Protein AF-A0A942V0J4-F1 (afdb_monomer_lite)

Foldseek 3Di:
DDDPDPPDDDLPDAQDPAAEEEEEEDDLWLQVDDLQCLLVVPDVPSLVLNLVSQVLLQVCCVVDVRYAYEYEYLADPVSVQSVCVSNVVVVRHGHPHQWYQYNFNQWIFGADPVDDPHDRRDHTPVVVLVVLCVQFVDFQVVLVVQLCVQLVVLVAAEDEDELNCQPVPPPVCSVPDDDPDDDQRYWYWYCSHGFKTKIKHFPSDDPVSVVSSVVSSVVVCVVSRGAWDWDWDFDDDPPGTIIMIMIGGQGLNHGDGSCPVVLVVVVVDDLSYEYEYIYAQQVCLLRQQLCVSDRPDDDPRSLSHNYEGEHAYEPDDDCVSCVVSCVSVDDDGSHDYYHYDYRSCNSVVVVVVSCSNVPD

Sequence (360 aa):
MKVGSIFSYHINQNFGKNKIYVYSDFDRTISPNTTGDVFYAQDRQKLEKAKYNFELINELLKKYKDMTLFITTGRTNDELRLMYDLYKKQGIVFPEAESVFTKEGSDEILKDKSIKDDYPFIKSNEIRNHKISAKTGWNKYDINKKALDIIKGNGLEPLECGSTLSAEKYGKYSVFSSPEKISENTVLVRDVGKMKLFLGFVDEIPQEKYDSVKNSLQSYLKENNINYVLKEKSIDHECHKYRSMMFMPVIDEQPLSKNYDIKERIKTIDDTDIVIVAGDGKNDVDMLNPLSYIDSFEKDNIEDLNFLGIIVEKENEKEPELEELNETFGQNTTLKKTVKIKEGDLADELKKIAESKYGF

pLDDT: mean 76.55, std 18.75, range [23.2, 98.0]

Structure (mmCIF, N/CA/C/O backbone):
data_AF-A0A942V0J4-F1
#
_entry.id   AF-A0A942V0J4-F1
#
loop_
_atom_site.group_PDB
_atom_site.id
_atom_site.type_symbol
_atom_site.label_atom_id
_atom_site.label_alt_id
_atom_site.label_comp_id
_atom_site.label_asym_id
_atom_site.label_entity_id
_atom_site.label_seq_id
_atom_site.pdbx_PDB_ins_code
_atom_site.Cartn_x
_atom_site.Cartn_y
_atom_site.Cartn_z
_atom_site.occupancy
_atom_site.B_iso_or_equiv
_atom_site.auth_seq_id
_atom_site.auth_comp_id
_atom_site.auth_asym_id
_atom_site.auth_atom_id
_atom_site.pdbx_PDB_model_num
ATOM 1 N N . MET A 1 1 ? 21.150 13.616 35.637 1.00 27.23 1 MET A N 1
ATOM 2 C CA . MET A 1 1 ? 20.540 12.816 34.556 1.00 27.23 1 MET A CA 1
ATOM 3 C C . MET A 1 1 ? 19.049 13.090 34.567 1.00 27.23 1 MET A C 1
ATOM 5 O O . MET A 1 1 ? 18.381 12.686 35.508 1.00 27.23 1 MET A O 1
ATOM 9 N N . LYS A 1 2 ? 18.559 13.893 33.617 1.00 23.20 2 LYS A N 1
ATOM 10 C CA . LYS A 1 2 ? 17.130 14.180 33.469 1.00 23.20 2 LYS A CA 1
ATOM 11 C C . LYS A 1 2 ? 16.521 13.059 32.634 1.00 23.20 2 LYS A C 1
ATOM 13 O O . LYS A 1 2 ? 16.964 12.833 31.515 1.00 23.20 2 LYS A O 1
ATOM 18 N N . VAL A 1 3 ? 15.551 12.367 33.219 1.00 24.52 3 VAL A N 1
ATOM 19 C CA . VAL A 1 3 ? 14.595 11.515 32.514 1.00 24.52 3 VAL A CA 1
ATOM 20 C C . VAL A 1 3 ? 13.958 12.387 31.431 1.00 24.52 3 VAL A C 1
ATOM 22 O O . VAL A 1 3 ? 13.390 13.432 31.757 1.00 24.52 3 VAL A O 1
ATOM 25 N N . GLY A 1 4 ? 14.151 12.018 30.163 1.00 25.89 4 GLY A N 1
ATOM 26 C CA . GLY A 1 4 ? 13.509 12.676 29.029 1.00 25.89 4 GLY A CA 1
ATOM 27 C C . GLY A 1 4 ? 12.007 12.709 29.272 1.00 25.89 4 GLY A C 1
ATOM 28 O O . GLY A 1 4 ? 11.406 11.706 29.652 1.00 25.89 4 GLY A O 1
ATOM 29 N N . SER A 1 5 ? 11.433 13.899 29.166 1.00 26.62 5 SER A N 1
ATOM 30 C CA . SER A 1 5 ? 10.026 14.178 29.407 1.00 26.62 5 SER A CA 1
ATOM 31 C C . SER A 1 5 ? 9.140 13.263 28.563 1.00 26.62 5 SER A C 1
ATOM 33 O O . SER A 1 5 ? 8.976 13.476 27.366 1.00 26.62 5 SER A O 1
ATOM 35 N N . ILE A 1 6 ? 8.538 12.268 29.214 1.00 31.53 6 ILE A N 1
ATOM 36 C CA . ILE A 1 6 ? 7.295 11.648 28.764 1.00 31.53 6 ILE A CA 1
ATOM 37 C C . ILE A 1 6 ? 6.297 12.801 28.657 1.00 31.53 6 ILE A C 1
ATOM 39 O O . ILE A 1 6 ? 6.000 13.441 29.668 1.00 31.53 6 ILE A O 1
ATOM 43 N N . PHE A 1 7 ? 5.821 13.113 27.452 1.00 31.17 7 PHE A N 1
ATOM 44 C CA . PHE A 1 7 ? 4.709 14.042 27.287 1.00 31.17 7 PHE A CA 1
ATOM 45 C C . PHE A 1 7 ? 3.488 13.409 27.952 1.00 31.17 7 PHE A C 1
ATOM 47 O O . PHE A 1 7 ? 2.826 12.527 27.408 1.00 31.17 7 PHE A O 1
ATOM 54 N N . SER A 1 8 ? 3.243 13.816 29.193 1.00 28.78 8 SER A N 1
ATOM 55 C CA . SER A 1 8 ? 2.081 13.420 29.963 1.00 28.78 8 SER A CA 1
ATOM 56 C C . SER A 1 8 ? 0.835 13.942 29.261 1.00 28.78 8 SER A C 1
ATOM 58 O O . SER A 1 8 ? 0.636 15.146 29.109 1.00 28.78 8 SER A O 1
ATOM 60 N N . TYR A 1 9 ? 0.018 12.991 28.826 1.00 34.22 9 TYR A N 1
ATOM 61 C CA . TYR A 1 9 ? -1.340 13.164 28.343 1.00 34.22 9 TYR A CA 1
ATOM 62 C C . TYR A 1 9 ? -2.146 14.127 29.238 1.00 34.22 9 TYR A C 1
ATOM 64 O O . TYR A 1 9 ? -2.349 13.855 30.419 1.00 34.22 9 TYR A O 1
ATOM 72 N N . HIS A 1 10 ? -2.702 15.191 28.657 1.00 29.91 10 HIS A N 1
ATOM 73 C CA . HIS A 1 10 ? -3.898 15.840 29.194 1.00 29.91 10 HIS A CA 1
ATOM 74 C C . HIS A 1 10 ? -5.094 15.368 28.361 1.00 29.91 10 HIS A C 1
ATOM 76 O O . HIS A 1 10 ? -5.352 15.873 27.270 1.00 29.91 10 HIS A O 1
ATOM 82 N N . ILE A 1 11 ? -5.787 14.334 28.846 1.00 37.00 11 ILE A N 1
ATOM 83 C CA . ILE A 1 11 ? -7.058 13.872 28.279 1.00 37.00 11 ILE A CA 1
ATOM 84 C C . ILE A 1 11 ? -8.126 14.868 28.728 1.00 37.00 11 ILE A C 1
ATOM 86 O O . ILE A 1 11 ? -8.634 14.766 29.833 1.00 37.00 11 ILE A O 1
ATOM 90 N N . ASN A 1 12 ? -8.407 15.868 27.899 1.00 33.97 12 ASN A N 1
ATOM 91 C CA . ASN A 1 12 ? -9.612 16.699 27.988 1.00 33.97 12 ASN A CA 1
ATOM 92 C C . ASN A 1 12 ? -10.037 17.122 26.570 1.00 33.97 12 ASN A C 1
ATOM 94 O O . ASN A 1 12 ? -10.384 18.274 26.325 1.00 33.97 12 ASN A O 1
ATOM 98 N N . GLN A 1 13 ? -9.960 16.201 25.604 1.00 40.34 13 GLN A N 1
ATOM 99 C CA . GLN A 1 13 ? -10.565 16.399 24.289 1.00 40.34 13 GLN A CA 1
ATOM 100 C C . GLN A 1 13 ? -11.851 15.587 24.213 1.00 40.34 13 GLN A C 1
ATOM 102 O O . GLN A 1 13 ? -11.848 14.366 24.339 1.00 40.34 13 GLN A O 1
ATOM 107 N N . ASN A 1 14 ? -12.958 16.304 24.052 1.00 38.56 14 ASN A N 1
ATOM 108 C CA . ASN A 1 14 ? -14.285 15.737 23.906 1.00 38.56 14 ASN A CA 1
ATOM 109 C C . ASN A 1 14 ? -14.456 15.372 22.425 1.00 38.56 14 ASN A C 1
ATOM 111 O O . ASN A 1 14 ? -14.827 16.215 21.609 1.00 38.56 14 ASN A O 1
ATOM 115 N N . PHE A 1 15 ? -14.087 14.149 22.050 1.00 47.84 15 PHE A N 1
ATOM 116 C CA . PHE A 1 15 ? -14.316 13.653 20.696 1.00 47.84 15 PHE A CA 1
ATOM 117 C C . PHE A 1 15 ? -15.829 13.464 20.502 1.00 47.84 15 PHE A C 1
ATOM 119 O O . PHE A 1 15 ? -16.477 12.803 21.309 1.00 47.84 15 PHE A O 1
ATOM 126 N N . GLY A 1 16 ? -16.413 14.066 19.462 1.00 49.03 16 GLY A N 1
ATOM 127 C CA . GLY A 1 16 ? -17.848 13.949 19.173 1.00 49.03 16 GLY A CA 1
ATOM 128 C C . GLY A 1 16 ? -18.315 12.501 18.923 1.00 49.03 16 GLY A C 1
ATOM 129 O O . GLY A 1 16 ? -17.519 11.561 18.900 1.00 49.03 16 GLY A O 1
ATOM 130 N N . LYS A 1 17 ? -19.622 12.305 18.687 1.00 53.31 17 LYS A N 1
ATOM 131 C CA . LYS A 1 17 ? -20.301 10.996 18.502 1.00 53.31 17 LYS A CA 1
ATOM 132 C C . LYS A 1 17 ? -19.937 10.227 17.210 1.00 53.31 17 LYS A C 1
ATOM 134 O O . LYS A 1 17 ? -20.739 9.435 16.725 1.00 53.31 17 LYS A O 1
ATOM 139 N N . ASN A 1 18 ? -18.766 10.457 16.631 1.00 72.69 18 ASN A N 1
ATOM 140 C CA . ASN A 1 18 ? -18.506 10.133 15.226 1.00 72.69 18 ASN A CA 1
ATOM 141 C C . ASN A 1 18 ? -17.522 8.971 15.058 1.00 72.69 18 ASN A C 1
ATOM 143 O O . ASN A 1 18 ? -17.112 8.340 16.036 1.00 72.69 18 ASN A O 1
ATOM 147 N N . LYS A 1 19 ? -17.132 8.675 13.823 1.00 86.94 19 LYS A N 1
ATOM 148 C CA . LYS A 1 19 ? -16.365 7.484 13.456 1.00 86.94 19 LYS A CA 1
ATOM 149 C C . LYS A 1 19 ? -14.892 7.588 13.844 1.00 86.94 19 LYS A C 1
ATOM 151 O O . LYS A 1 19 ? -14.374 8.660 14.172 1.00 86.94 19 LYS A O 1
ATOM 156 N N . ILE A 1 20 ? -14.234 6.434 13.893 1.00 88.31 20 ILE A N 1
ATOM 157 C CA . ILE A 1 20 ? -12.781 6.298 14.005 1.00 88.31 20 ILE A CA 1
ATOM 158 C C . ILE A 1 20 ? -12.311 5.533 12.771 1.00 88.31 20 ILE A C 1
ATOM 160 O O . ILE A 1 20 ? -12.690 4.379 12.575 1.00 88.31 20 ILE A O 1
ATOM 164 N N . TYR A 1 21 ? -11.465 6.149 11.957 1.00 90.56 21 TYR A N 1
ATOM 165 C CA . TYR A 1 21 ? -10.815 5.485 10.834 1.00 90.56 21 TYR A CA 1
ATOM 166 C C . TYR A 1 21 ? -9.362 5.211 11.192 1.00 90.56 21 TYR A C 1
ATOM 168 O O . TYR A 1 21 ? -8.610 6.141 11.461 1.00 90.56 21 TYR A O 1
ATOM 176 N N . VAL A 1 22 ? -8.977 3.939 11.202 1.00 92.94 22 VAL A N 1
ATOM 177 C CA . VAL A 1 22 ? -7.608 3.497 11.468 1.00 92.94 22 VAL A CA 1
ATOM 178 C C . VAL A 1 22 ? -6.989 3.047 10.157 1.00 92.94 22 VAL A C 1
ATOM 180 O O . VAL A 1 22 ? -7.450 2.076 9.564 1.00 92.94 22 VAL A O 1
ATOM 183 N N . TYR A 1 23 ? -5.947 3.736 9.714 1.00 92.06 23 TYR A N 1
ATOM 184 C CA . TYR A 1 23 ? -5.087 3.331 8.610 1.00 92.06 23 TYR A CA 1
ATOM 185 C C . TYR A 1 23 ? -3.767 2.880 9.199 1.00 92.06 23 TYR A C 1
ATOM 187 O O . TYR A 1 23 ? -3.109 3.643 9.897 1.00 92.06 23 TYR A O 1
ATOM 195 N N . SER A 1 24 ? -3.380 1.639 8.962 1.00 92.25 24 SER A N 1
ATOM 196 C CA . SER A 1 24 ? -2.186 1.112 9.604 1.00 92.25 24 SER A CA 1
ATOM 197 C C . SER A 1 24 ? -1.364 0.291 8.639 1.00 92.25 24 SER A C 1
ATOM 199 O O . SER A 1 24 ? -1.916 -0.508 7.878 1.00 92.25 24 SER A O 1
ATOM 201 N N . ASP A 1 25 ? -0.046 0.454 8.705 1.00 90.94 25 ASP A N 1
ATOM 202 C CA . ASP A 1 25 ? 0.856 -0.507 8.091 1.00 90.94 25 ASP A CA 1
ATOM 203 C C . ASP A 1 25 ? 0.679 -1.887 8.741 1.00 90.94 25 ASP A C 1
ATOM 205 O O . ASP A 1 25 ? 0.184 -2.020 9.871 1.00 90.94 25 ASP A O 1
ATOM 209 N N . PHE A 1 26 ? 1.010 -2.935 7.994 1.00 90.00 26 PHE A N 1
ATOM 210 C CA . PHE A 1 26 ? 0.895 -4.302 8.470 1.00 90.00 26 PHE A CA 1
ATOM 211 C C . PHE A 1 26 ? 2.145 -4.757 9.222 1.00 90.00 26 PHE A C 1
ATOM 213 O O . PHE A 1 26 ? 2.047 -5.166 10.383 1.00 90.00 26 PHE A O 1
ATOM 220 N N . ASP A 1 27 ? 3.300 -4.724 8.561 1.00 84.81 27 ASP A N 1
ATOM 221 C CA . ASP A 1 27 ? 4.524 -5.345 9.048 1.00 84.81 27 ASP A CA 1
ATOM 222 C C . ASP A 1 27 ? 5.168 -4.465 10.122 1.00 84.81 27 ASP A C 1
ATOM 224 O O . ASP A 1 27 ? 5.357 -3.270 9.956 1.00 84.81 27 ASP A O 1
ATOM 228 N N . ARG A 1 28 ? 5.509 -5.066 11.262 1.00 83.19 28 ARG A N 1
ATOM 229 C CA . ARG A 1 28 ? 6.042 -4.398 12.465 1.00 83.19 28 ARG A CA 1
ATOM 230 C C . ARG A 1 28 ? 5.138 -3.327 13.082 1.00 83.19 28 ARG A C 1
ATOM 232 O O . ARG A 1 28 ? 5.549 -2.674 14.034 1.00 83.19 28 ARG A O 1
ATOM 239 N N . THR A 1 29 ? 3.903 -3.199 12.603 1.00 87.25 29 THR A N 1
ATOM 240 C CA . THR A 1 29 ? 2.924 -2.226 13.098 1.00 87.25 29 THR A CA 1
ATOM 241 C C . THR A 1 29 ? 1.736 -2.943 13.740 1.00 87.25 29 THR A C 1
ATOM 243 O O . THR A 1 29 ? 1.711 -3.109 14.961 1.00 87.25 29 THR A O 1
ATOM 246 N N . ILE A 1 30 ? 0.776 -3.449 12.949 1.00 89.44 30 ILE A N 1
ATOM 247 C CA . ILE A 1 30 ? -0.271 -4.334 13.495 1.00 89.44 30 ILE A CA 1
ATOM 248 C C . ILE A 1 30 ? 0.337 -5.696 13.843 1.00 89.44 30 ILE A C 1
ATOM 250 O O . ILE A 1 30 ? 0.080 -6.246 14.917 1.00 89.44 30 ILE A O 1
ATOM 254 N N . SER A 1 31 ? 1.148 -6.236 12.930 1.00 89.50 31 SER A N 1
ATOM 255 C CA . SER A 1 31 ? 1.851 -7.508 13.068 1.00 89.50 31 SER A CA 1
ATOM 256 C C . SER A 1 31 ? 3.300 -7.267 13.494 1.00 89.50 31 SER A C 1
ATOM 258 O O . SER A 1 31 ? 4.085 -6.841 12.658 1.00 89.50 31 SER A O 1
ATOM 260 N N . PRO A 1 32 ? 3.733 -7.622 14.716 1.00 82.81 32 PRO A N 1
ATOM 261 C CA . PRO A 1 32 ? 5.152 -7.576 15.102 1.00 82.81 32 PRO A CA 1
ATOM 262 C C . PRO A 1 32 ? 6.019 -8.644 14.392 1.00 82.81 32 PRO A C 1
ATOM 264 O O . PRO A 1 32 ? 7.201 -8.825 14.688 1.00 82.81 32 PRO A O 1
ATOM 267 N N . ASN A 1 33 ? 5.435 -9.440 13.493 1.00 80.94 33 ASN A N 1
ATOM 268 C CA . ASN A 1 33 ? 6.123 -10.510 12.784 1.00 80.94 33 ASN A CA 1
ATOM 269 C C . ASN A 1 33 ? 6.331 -10.175 11.307 1.00 80.94 33 ASN A C 1
ATOM 271 O O . ASN A 1 33 ? 5.439 -9.664 10.629 1.00 80.94 33 ASN A O 1
ATOM 275 N N . THR A 1 34 ? 7.472 -10.617 10.791 1.00 74.81 34 THR A N 1
ATOM 276 C CA . THR A 1 34 ? 7.724 -10.838 9.364 1.00 74.81 34 THR A CA 1
ATOM 277 C C . THR A 1 34 ? 7.254 -12.235 8.934 1.00 74.81 34 THR A C 1
ATOM 279 O O . THR A 1 34 ? 6.919 -13.079 9.768 1.00 74.81 34 THR A O 1
ATOM 282 N N . THR A 1 35 ? 7.292 -12.543 7.630 1.00 70.88 35 THR A N 1
ATOM 283 C CA . THR A 1 35 ? 6.931 -13.888 7.128 1.00 70.88 35 THR A CA 1
ATOM 284 C C . THR A 1 35 ? 7.769 -14.995 7.761 1.00 70.88 35 THR A C 1
ATOM 286 O O . THR A 1 35 ? 7.236 -16.044 8.118 1.00 70.88 35 THR A O 1
ATOM 289 N N . GLY A 1 36 ? 9.077 -14.764 7.922 1.00 66.00 36 GLY A N 1
ATOM 290 C CA . GLY A 1 36 ? 9.985 -15.742 8.519 1.00 66.00 36 GLY A CA 1
ATOM 291 C C . GLY A 1 36 ? 9.635 -16.043 9.975 1.00 66.00 36 GLY A C 1
ATOM 292 O O . GLY A 1 36 ? 9.617 -17.208 10.372 1.00 66.00 36 GLY A O 1
ATOM 293 N N . ASP A 1 37 ? 9.274 -15.013 10.743 1.00 71.50 37 ASP A N 1
ATOM 294 C CA . ASP A 1 37 ? 8.922 -15.167 12.156 1.00 71.50 37 ASP A CA 1
ATOM 295 C C . ASP A 1 37 ? 7.706 -16.094 12.331 1.00 71.50 37 ASP A C 1
ATOM 297 O O . ASP A 1 37 ? 7.721 -16.980 13.190 1.00 71.50 37 ASP A O 1
ATOM 301 N N . VAL A 1 38 ? 6.677 -15.937 11.483 1.00 70.62 38 VAL A N 1
ATOM 302 C CA . VAL A 1 38 ? 5.454 -16.757 11.549 1.00 70.62 38 VAL A CA 1
ATOM 303 C C . VAL A 1 38 ? 5.677 -18.155 10.975 1.00 70.62 38 VAL A C 1
ATOM 305 O O . VAL A 1 38 ? 5.258 -19.140 11.583 1.00 70.62 38 VAL A O 1
ATOM 308 N N . PHE A 1 39 ? 6.361 -18.266 9.831 1.00 70.31 39 PHE A N 1
ATOM 309 C CA . PHE A 1 39 ? 6.547 -19.542 9.133 1.00 70.31 39 PHE A CA 1
ATOM 310 C C . PHE A 1 39 ? 7.323 -20.560 9.973 1.00 70.31 39 PHE A C 1
ATOM 312 O O . PHE A 1 39 ? 6.964 -21.735 10.005 1.00 70.31 39 PHE A O 1
ATOM 319 N N . TYR A 1 40 ? 8.378 -20.125 10.667 1.00 67.50 40 TYR A N 1
ATOM 320 C CA . TYR A 1 40 ? 9.209 -21.027 11.469 1.00 67.50 40 TYR A CA 1
ATOM 321 C C . TYR A 1 40 ? 8.820 -21.074 12.945 1.00 67.50 40 TYR A C 1
ATOM 323 O O . TYR A 1 40 ? 9.446 -21.820 13.698 1.00 67.50 40 TYR A O 1
ATOM 331 N N . ALA A 1 41 ? 7.843 -20.263 13.365 1.00 68.00 41 ALA A N 1
ATOM 332 C CA . ALA A 1 41 ? 7.505 -20.049 14.770 1.00 68.00 41 ALA A CA 1
ATOM 333 C C . ALA A 1 41 ? 8.748 -19.831 15.658 1.00 68.00 41 ALA A C 1
ATOM 335 O O . ALA A 1 41 ? 8.800 -20.283 16.803 1.00 68.00 41 ALA A O 1
ATOM 336 N N . GLN A 1 42 ? 9.775 -19.183 15.095 1.00 66.94 42 GLN A N 1
ATOM 337 C CA . GLN A 1 42 ? 11.090 -19.045 15.727 1.00 66.94 42 GLN A CA 1
ATOM 338 C C . GLN A 1 42 ? 11.027 -18.152 16.960 1.00 66.94 42 GLN A C 1
ATOM 340 O O . GLN A 1 42 ? 11.765 -18.376 17.916 1.00 66.94 42 GLN A O 1
ATOM 345 N N . ASP A 1 43 ? 10.110 -17.187 16.952 1.00 74.69 43 ASP A N 1
ATOM 346 C CA . ASP A 1 43 ? 9.921 -16.236 18.032 1.00 74.69 43 ASP A CA 1
ATOM 347 C C . ASP A 1 43 ? 8.503 -16.353 18.604 1.00 74.69 43 ASP A C 1
ATOM 349 O O . ASP A 1 43 ? 7.548 -15.715 18.147 1.00 74.69 43 ASP A O 1
ATOM 353 N N . ARG A 1 44 ? 8.365 -17.208 19.626 1.00 80.56 44 ARG A N 1
ATOM 354 C CA . ARG A 1 44 ? 7.100 -17.373 20.357 1.00 80.56 44 ARG A CA 1
ATOM 355 C C . ARG A 1 44 ? 6.632 -16.068 20.989 1.00 80.56 44 ARG A C 1
ATOM 357 O O . ARG A 1 44 ? 5.433 -15.838 21.048 1.00 80.56 44 ARG A O 1
ATOM 364 N N . GLN A 1 45 ? 7.548 -15.216 21.446 1.00 82.75 45 GLN A N 1
ATOM 365 C CA . GLN A 1 45 ? 7.176 -13.965 22.099 1.00 82.75 45 GLN A CA 1
ATOM 366 C C . GLN A 1 45 ? 6.511 -13.013 21.102 1.00 82.75 45 GLN A C 1
ATOM 368 O O . GLN A 1 45 ? 5.471 -12.434 21.415 1.00 82.75 45 GLN A O 1
ATOM 373 N N . LYS A 1 46 ? 7.052 -12.893 19.885 1.00 82.12 46 LYS A N 1
ATOM 374 C CA . LYS A 1 46 ? 6.407 -12.107 18.826 1.00 82.12 46 LYS A CA 1
ATOM 375 C C . LYS A 1 46 ? 5.064 -12.688 18.395 1.00 82.12 46 LYS A C 1
ATOM 377 O O . LYS A 1 46 ? 4.133 -11.925 18.169 1.00 82.12 46 LYS A O 1
ATOM 382 N N . LEU A 1 47 ? 4.945 -14.014 18.301 1.00 86.31 47 LEU A N 1
ATOM 383 C CA . LEU A 1 47 ? 3.668 -14.661 17.978 1.00 86.31 47 LEU A CA 1
ATOM 384 C C . LEU A 1 47 ? 2.588 -14.388 19.035 1.00 86.31 47 LEU A C 1
ATOM 386 O O . LEU A 1 47 ? 1.465 -14.050 18.669 1.00 86.31 47 LEU A O 1
ATOM 390 N N . GLU A 1 48 ? 2.920 -14.477 20.325 1.00 88.56 48 GLU A N 1
ATOM 391 C CA . GLU A 1 48 ? 1.982 -14.138 21.405 1.00 88.56 48 GLU A CA 1
ATOM 392 C C . GLU A 1 48 ? 1.608 -12.650 21.387 1.00 88.56 48 GLU A C 1
ATOM 394 O O . GLU A 1 48 ? 0.439 -12.306 21.557 1.00 88.56 48 GLU A O 1
ATOM 399 N N . LYS A 1 49 ? 2.564 -11.755 21.097 1.00 88.25 49 LYS A N 1
ATOM 400 C CA . LYS A 1 49 ? 2.269 -10.328 20.894 1.00 88.25 49 LYS A CA 1
ATOM 401 C C . LYS A 1 49 ? 1.318 -10.098 19.717 1.00 88.25 49 LYS A C 1
ATOM 403 O O . LYS A 1 49 ? 0.367 -9.336 19.847 1.00 88.25 49 LYS A O 1
ATOM 408 N N . ALA A 1 50 ? 1.543 -10.759 18.579 1.00 90.44 50 ALA A N 1
ATOM 409 C CA . ALA A 1 50 ? 0.652 -10.656 17.424 1.00 90.44 50 ALA A CA 1
ATOM 410 C C . ALA A 1 50 ? -0.751 -11.164 17.748 1.00 90.44 50 ALA A C 1
ATOM 412 O O . ALA A 1 50 ? -1.732 -10.510 17.406 1.00 90.44 50 ALA A O 1
ATOM 413 N N . LYS A 1 51 ? -0.841 -12.295 18.457 1.00 92.44 51 LYS A N 1
ATOM 414 C CA . LYS A 1 51 ? -2.109 -12.842 18.933 1.00 92.44 51 LYS A CA 1
ATOM 415 C C . LYS A 1 51 ? -2.867 -11.827 19.782 1.00 92.44 51 LYS A C 1
ATOM 417 O O . LYS A 1 51 ? -4.003 -11.506 19.447 1.00 92.44 51 LYS A O 1
ATOM 422 N N . TYR A 1 52 ? -2.215 -11.285 20.809 1.00 92.62 52 TYR A N 1
ATOM 423 C CA . TYR A 1 52 ? -2.794 -10.261 21.675 1.00 92.62 52 TYR A CA 1
ATOM 424 C C . TYR A 1 52 ? -3.285 -9.049 20.875 1.00 92.62 52 TYR A C 1
ATOM 426 O O . TYR A 1 52 ? -4.446 -8.655 20.993 1.00 92.62 52 TYR A O 1
ATOM 434 N N . ASN A 1 53 ? -2.432 -8.502 20.002 1.00 92.44 53 ASN A N 1
ATOM 435 C CA . ASN A 1 53 ? -2.780 -7.352 19.173 1.00 92.44 53 ASN A CA 1
ATOM 436 C C . ASN A 1 53 ? -3.999 -7.624 18.290 1.00 92.44 53 ASN A C 1
ATOM 438 O O . ASN A 1 53 ? -4.912 -6.803 18.217 1.00 92.44 53 ASN A O 1
ATOM 442 N N . PHE A 1 54 ? -4.020 -8.762 17.598 1.00 94.94 54 PHE A N 1
ATOM 443 C CA . PHE A 1 54 ? -5.087 -9.069 16.655 1.00 94.94 54 PHE A CA 1
ATOM 444 C C . PHE A 1 54 ? -6.411 -9.342 17.371 1.00 94.94 54 PHE A C 1
ATOM 446 O O . PHE A 1 54 ? -7.458 -8.882 16.912 1.00 94.94 54 PHE A O 1
ATOM 453 N N . GLU A 1 55 ? -6.376 -10.065 18.494 1.00 94.75 55 GLU A N 1
ATOM 454 C CA . GLU A 1 55 ? -7.552 -10.330 19.323 1.00 94.75 55 GLU A CA 1
ATOM 455 C C . GLU A 1 55 ? -8.148 -9.022 19.845 1.00 94.75 55 GLU A C 1
ATOM 457 O O . GLU A 1 55 ? -9.328 -8.757 19.607 1.00 94.75 55 GLU A O 1
ATOM 462 N N . LEU A 1 56 ? -7.327 -8.155 20.445 1.00 95.06 56 LEU A N 1
ATOM 463 C CA . LEU A 1 56 ? -7.792 -6.881 20.983 1.00 95.06 56 LEU A CA 1
ATOM 464 C C . LEU A 1 56 ? -8.300 -5.937 19.879 1.00 95.06 56 LEU A C 1
ATOM 466 O O . LEU A 1 56 ? -9.368 -5.349 20.031 1.00 95.06 56 LEU A O 1
ATOM 470 N N . ILE A 1 57 ? -7.622 -5.832 18.731 1.00 95.56 57 ILE A N 1
ATOM 471 C CA . ILE A 1 57 ? -8.125 -5.039 17.592 1.00 95.56 57 ILE A CA 1
ATOM 472 C C . ILE A 1 57 ? -9.491 -5.557 17.128 1.00 95.56 57 ILE A C 1
ATOM 474 O O . ILE A 1 57 ? -10.417 -4.771 16.922 1.00 95.56 57 ILE A O 1
ATOM 478 N N . ASN A 1 58 ? -9.657 -6.874 17.002 1.00 95.00 58 ASN A N 1
ATOM 479 C CA . ASN A 1 58 ? -10.935 -7.467 16.618 1.00 95.00 58 ASN A CA 1
ATOM 480 C C . ASN A 1 58 ? -12.033 -7.218 17.662 1.00 95.00 58 ASN A C 1
ATOM 482 O O . ASN A 1 58 ? -13.185 -6.979 17.291 1.00 95.00 58 ASN A O 1
ATOM 486 N N . GLU A 1 59 ? -11.707 -7.247 18.954 1.00 94.94 59 GLU A N 1
ATOM 487 C CA . GLU A 1 59 ? -12.636 -6.862 20.020 1.00 94.94 59 GLU A CA 1
ATOM 488 C C . GLU A 1 59 ? -13.059 -5.396 19.903 1.00 94.94 59 GLU A C 1
ATOM 490 O O . GLU A 1 59 ? -14.255 -5.106 19.977 1.00 94.94 59 GLU A O 1
ATOM 495 N N . LEU A 1 60 ? -12.116 -4.482 19.654 1.00 93.94 60 LEU A N 1
ATOM 496 C CA . LEU A 1 60 ? -12.399 -3.057 19.465 1.00 93.94 60 LEU A CA 1
ATOM 497 C C . LEU A 1 60 ? -13.318 -2.821 18.261 1.00 93.94 60 LEU A C 1
ATOM 499 O O . LEU A 1 60 ? -14.338 -2.151 18.409 1.00 93.94 60 LEU A O 1
ATOM 503 N N . LEU A 1 61 ? -13.032 -3.435 17.108 1.00 93.44 61 LEU A N 1
ATOM 504 C CA . LEU A 1 61 ? -13.872 -3.346 15.902 1.00 93.44 61 LEU A CA 1
ATOM 505 C C . LEU A 1 61 ? -15.277 -3.934 16.121 1.00 93.44 61 LEU A C 1
ATOM 507 O O . LEU A 1 61 ? -16.271 -3.465 15.560 1.00 93.44 61 LEU A O 1
ATOM 511 N N . LYS A 1 62 ? -15.397 -4.976 16.954 1.00 92.19 62 LYS A N 1
ATOM 512 C CA . LYS A 1 62 ? -16.697 -5.568 17.303 1.00 92.19 62 LYS A CA 1
ATOM 513 C C . LYS A 1 62 ? -17.486 -4.682 18.262 1.00 92.19 62 LYS A C 1
ATOM 515 O O . LYS A 1 62 ? -18.690 -4.520 18.033 1.00 92.19 62 LYS A O 1
ATOM 520 N N . LYS A 1 63 ? -16.821 -4.148 19.294 1.00 91.56 63 LYS A N 1
ATOM 521 C CA . LYS A 1 63 ? -17.388 -3.307 20.360 1.00 91.56 63 LYS A CA 1
ATOM 522 C C . LYS A 1 63 ? -17.805 -1.933 19.836 1.00 91.56 63 LYS A C 1
ATOM 524 O O . LYS A 1 63 ? -18.897 -1.474 20.156 1.00 91.56 63 LYS A O 1
ATOM 529 N N . TYR A 1 64 ? -16.973 -1.308 19.008 1.00 89.19 64 TYR A N 1
ATOM 530 C CA . TYR A 1 64 ? -17.178 0.038 18.480 1.00 89.19 64 TYR A CA 1
ATOM 531 C C . TYR A 1 64 ? -17.496 -0.026 16.985 1.00 89.19 64 TYR A C 1
ATOM 533 O O . TYR A 1 64 ? -16.601 -0.016 16.147 1.00 89.19 64 TYR A O 1
ATOM 541 N N . LYS A 1 65 ? -18.789 -0.080 16.637 1.00 85.56 65 LYS A N 1
ATOM 542 C CA . LYS A 1 65 ? -19.249 -0.186 15.234 1.00 85.56 65 LYS A CA 1
ATOM 543 C C . LYS A 1 65 ? -18.852 0.992 14.347 1.00 85.56 65 LYS A C 1
ATOM 545 O O . LYS A 1 65 ? -18.823 0.839 13.131 1.00 85.56 65 LYS A O 1
ATOM 550 N N . ASP A 1 66 ? -18.529 2.125 14.955 1.00 87.94 66 ASP A N 1
ATOM 551 C CA . ASP A 1 66 ? -18.058 3.316 14.257 1.00 87.94 66 ASP A CA 1
ATOM 552 C C . ASP A 1 66 ? -16.531 3.321 14.058 1.00 87.94 66 ASP A C 1
ATOM 554 O O . ASP A 1 66 ? -15.998 4.254 13.462 1.00 87.94 66 ASP A O 1
ATOM 558 N N . MET A 1 67 ? -15.815 2.288 14.523 1.00 92.12 67 MET A N 1
ATOM 559 C CA . MET A 1 67 ? -14.396 2.084 14.238 1.00 92.12 67 MET A CA 1
ATOM 560 C C . MET A 1 67 ? -14.220 1.226 12.981 1.00 92.12 67 MET A C 1
ATOM 562 O O . MET A 1 67 ? -14.759 0.125 12.881 1.00 92.12 67 MET A O 1
ATOM 566 N N . THR A 1 68 ? -13.436 1.716 12.023 1.00 93.25 68 THR A N 1
ATOM 567 C CA . THR A 1 68 ? -13.104 1.012 10.778 1.00 93.25 68 THR A CA 1
ATOM 568 C C . THR A 1 68 ? -11.594 0.900 10.629 1.00 93.25 68 THR A C 1
ATOM 570 O O . THR A 1 68 ? -10.889 1.898 10.751 1.00 93.25 68 THR A O 1
ATOM 573 N N . LEU A 1 69 ? -11.108 -0.305 10.328 1.00 95.38 69 LEU A N 1
ATOM 574 C CA . LEU A 1 69 ? -9.696 -0.574 10.063 1.00 95.38 69 LEU A CA 1
ATOM 575 C C . LEU A 1 69 ? -9.433 -0.716 8.560 1.00 95.38 69 LEU A C 1
ATOM 577 O O . LEU A 1 69 ? -10.137 -1.444 7.858 1.00 95.38 69 LEU A O 1
ATOM 581 N N . PHE A 1 70 ? -8.359 -0.085 8.108 1.00 94.25 70 PHE A N 1
ATOM 582 C CA . PHE A 1 70 ? -7.739 -0.229 6.802 1.00 94.25 70 PHE A CA 1
ATOM 583 C C . PHE A 1 70 ? -6.277 -0.623 6.992 1.00 94.25 70 PHE A C 1
ATOM 585 O O . PHE A 1 70 ? -5.580 -0.044 7.827 1.00 94.25 70 PHE A O 1
ATOM 592 N N . ILE A 1 71 ? -5.805 -1.589 6.208 1.00 94.00 71 ILE A N 1
ATOM 593 C CA . ILE A 1 71 ? -4.409 -2.037 6.263 1.00 94.00 71 ILE A CA 1
ATOM 594 C C . ILE A 1 71 ? -3.698 -1.586 4.994 1.00 94.00 71 ILE A C 1
ATOM 596 O O . ILE A 1 71 ? -4.214 -1.793 3.901 1.00 94.00 71 ILE A O 1
ATOM 600 N N . THR A 1 72 ? -2.506 -1.017 5.124 1.00 91.00 72 THR A N 1
ATOM 601 C CA . THR A 1 72 ? -1.567 -0.830 4.013 1.00 91.00 72 THR A CA 1
ATOM 602 C C . THR A 1 72 ? -0.379 -1.772 4.171 1.00 91.00 72 THR A C 1
ATOM 604 O O . THR A 1 72 ? -0.011 -2.134 5.283 1.00 91.00 72 THR A O 1
ATOM 607 N N . THR A 1 73 ? 0.188 -2.241 3.062 1.00 87.56 73 THR A N 1
ATOM 608 C CA . THR A 1 73 ? 1.372 -3.101 3.077 1.00 87.56 73 THR A CA 1
ATOM 609 C C . THR A 1 73 ? 2.118 -3.068 1.741 1.00 87.56 73 THR A C 1
ATOM 611 O O . THR A 1 73 ? 1.530 -2.936 0.659 1.00 87.56 73 THR A O 1
ATOM 614 N N . GLY A 1 74 ? 3.437 -3.254 1.802 1.00 81.56 74 GLY A N 1
ATOM 615 C CA . GLY A 1 74 ? 4.273 -3.526 0.631 1.00 81.56 74 GLY A CA 1
ATOM 616 C C . GLY A 1 74 ? 4.076 -4.932 0.044 1.00 81.56 74 GLY A C 1
ATOM 617 O O . GLY A 1 74 ? 4.479 -5.185 -1.094 1.00 81.56 74 GLY A O 1
ATOM 618 N N . ARG A 1 75 ? 3.429 -5.840 0.788 1.00 81.31 75 ARG A N 1
ATOM 619 C CA . ARG A 1 75 ? 3.134 -7.216 0.366 1.00 81.31 75 ARG A CA 1
ATOM 620 C C . ARG A 1 75 ? 2.171 -7.260 -0.809 1.00 81.31 75 ARG A C 1
ATOM 622 O O . ARG A 1 75 ? 1.344 -6.374 -0.998 1.00 81.31 75 ARG A O 1
ATOM 629 N N . THR A 1 76 ? 2.245 -8.340 -1.570 1.00 80.75 76 THR A N 1
ATOM 630 C CA . THR A 1 76 ? 1.199 -8.796 -2.487 1.00 80.75 76 THR A CA 1
ATOM 631 C C . THR A 1 76 ? 0.023 -9.416 -1.721 1.00 80.75 76 THR A C 1
ATOM 633 O O . THR A 1 76 ? 0.163 -9.809 -0.562 1.00 80.75 76 THR A O 1
ATOM 636 N N . ASN A 1 77 ? -1.138 -9.552 -2.372 1.00 84.75 77 ASN A N 1
ATOM 637 C CA . ASN A 1 77 ? -2.295 -10.213 -1.756 1.00 84.75 77 ASN A CA 1
ATOM 638 C C . ASN A 1 77 ? -2.002 -11.669 -1.371 1.00 84.75 77 ASN A C 1
ATOM 640 O O . ASN A 1 77 ? -2.443 -12.128 -0.326 1.00 84.75 77 ASN A O 1
ATOM 644 N N . ASP A 1 78 ? -1.228 -12.385 -2.189 1.00 79.25 78 ASP A N 1
ATOM 645 C CA . ASP A 1 78 ? -0.904 -13.790 -1.929 1.00 79.25 78 ASP A CA 1
ATOM 646 C C . ASP A 1 78 ? 0.072 -13.950 -0.759 1.00 79.25 78 ASP A C 1
ATOM 648 O O . ASP A 1 78 ? -0.078 -14.859 0.053 1.00 79.25 78 ASP A O 1
ATOM 652 N N . GLU A 1 79 ? 1.027 -13.029 -0.601 1.00 79.88 79 GLU A N 1
ATOM 653 C CA . GLU A 1 79 ? 1.886 -12.988 0.589 1.00 79.88 79 GLU A CA 1
ATOM 654 C C . GLU A 1 79 ? 1.079 -12.671 1.850 1.00 79.88 79 GLU A C 1
ATOM 656 O O . GLU A 1 79 ? 1.355 -13.220 2.916 1.00 79.88 79 GLU A O 1
ATOM 661 N N . LEU A 1 80 ? 0.073 -11.799 1.747 1.00 86.56 80 LEU A N 1
ATOM 662 C CA . LEU A 1 80 ? -0.818 -11.498 2.863 1.00 86.56 80 LEU A CA 1
ATOM 663 C C . LEU A 1 80 ? -1.745 -12.682 3.184 1.00 86.56 80 LEU A C 1
ATOM 665 O O . LEU A 1 80 ? -1.962 -12.983 4.357 1.00 86.56 80 LEU A O 1
ATOM 669 N N . ARG A 1 81 ? -2.230 -13.403 2.165 1.00 88.75 81 ARG A N 1
ATOM 670 C CA . ARG A 1 81 ? -2.974 -14.660 2.323 1.00 88.75 81 ARG A CA 1
ATOM 671 C C . ARG A 1 81 ? -2.130 -15.733 3.001 1.00 88.75 81 ARG A C 1
ATOM 673 O O . ARG A 1 81 ? -2.609 -16.382 3.923 1.00 88.75 81 ARG A O 1
ATOM 680 N N . LEU A 1 82 ? -0.864 -15.878 2.611 1.00 84.25 82 LEU A N 1
ATOM 681 C CA . LEU A 1 82 ? 0.060 -16.779 3.294 1.00 84.25 82 LEU A CA 1
ATOM 682 C C . LEU A 1 82 ? 0.177 -16.420 4.778 1.00 84.25 82 LEU A C 1
ATOM 684 O O . LEU A 1 82 ? 0.079 -17.306 5.624 1.00 84.25 82 LEU A O 1
ATOM 688 N N . MET A 1 83 ? 0.384 -15.139 5.103 1.00 86.44 83 MET A N 1
ATOM 689 C CA . MET A 1 83 ? 0.448 -14.688 6.498 1.00 86.44 83 MET A CA 1
ATOM 690 C C . MET A 1 83 ? -0.835 -15.044 7.249 1.00 86.44 83 MET A C 1
ATOM 692 O O . MET A 1 83 ? -0.763 -15.598 8.344 1.00 86.44 83 MET A O 1
ATOM 696 N N . TYR A 1 84 ? -1.997 -14.786 6.645 1.00 90.62 84 TYR A N 1
ATOM 697 C CA . TYR A 1 84 ? -3.296 -15.170 7.192 1.00 90.62 84 TYR A CA 1
ATOM 698 C C . TYR A 1 84 ? -3.371 -16.677 7.485 1.00 90.62 84 TYR A C 1
ATOM 700 O O . TYR A 1 84 ? -3.706 -17.063 8.604 1.00 90.62 84 TYR A O 1
ATOM 708 N N . ASP A 1 85 ? -3.003 -17.529 6.526 1.00 87.69 85 ASP A N 1
ATOM 709 C CA . ASP A 1 85 ? -3.051 -18.987 6.675 1.00 87.69 85 ASP A CA 1
ATOM 710 C C . ASP A 1 85 ? -2.075 -19.492 7.745 1.00 87.69 85 ASP A C 1
ATOM 712 O O . ASP A 1 85 ? -2.397 -20.405 8.512 1.00 87.69 85 ASP A O 1
ATOM 716 N N . LEU A 1 86 ? -0.882 -18.897 7.827 1.00 86.38 86 LEU A N 1
ATOM 717 C CA . LEU A 1 86 ? 0.109 -19.220 8.850 1.00 86.38 86 LEU A CA 1
ATOM 718 C C . LEU A 1 86 ? -0.381 -18.834 10.251 1.00 86.38 86 LEU A C 1
ATOM 720 O O . LEU A 1 86 ? -0.292 -19.652 11.163 1.00 86.38 86 LEU A O 1
ATOM 724 N N . TYR A 1 87 ? -0.956 -17.642 10.425 1.00 90.06 87 TYR A N 1
ATOM 725 C CA . TYR A 1 87 ? -1.557 -17.237 11.698 1.00 90.06 87 TYR A CA 1
ATOM 726 C C . TYR A 1 87 ? -2.742 -18.117 12.083 1.00 90.06 87 TYR A C 1
ATOM 728 O O . TYR A 1 87 ? -2.819 -18.592 13.218 1.00 90.06 87 TYR A O 1
ATOM 736 N N . LYS A 1 88 ? -3.619 -18.417 11.123 1.00 90.75 88 LYS A N 1
ATOM 737 C CA . LYS A 1 88 ? -4.772 -19.294 11.325 1.00 90.75 88 LYS A CA 1
ATOM 738 C C . LYS A 1 88 ? -4.351 -20.687 11.801 1.00 90.75 88 LYS A C 1
ATOM 740 O O . LYS A 1 88 ? -4.979 -21.228 12.708 1.00 90.75 88 LYS A O 1
ATOM 745 N N . LYS A 1 89 ? -3.259 -21.250 11.264 1.00 88.00 89 LYS A N 1
ATOM 746 C CA . LYS A 1 89 ? -2.678 -22.526 11.739 1.00 88.00 89 LYS A CA 1
ATOM 747 C C . LYS A 1 89 ? -2.214 -22.474 13.198 1.00 88.00 89 LYS A C 1
ATOM 749 O O . LYS A 1 89 ? -2.244 -23.502 13.864 1.00 88.00 89 LYS A O 1
ATOM 754 N N . GLN A 1 90 ? -1.826 -21.299 13.691 1.00 87.12 90 GLN A N 1
ATOM 755 C CA . GLN A 1 90 ? -1.457 -21.064 15.092 1.00 87.12 90 GLN A CA 1
ATOM 756 C C . GLN A 1 90 ? -2.662 -20.692 15.977 1.00 87.12 90 GLN A C 1
ATOM 758 O O . GLN A 1 90 ? -2.489 -20.347 17.144 1.00 87.12 90 GLN A O 1
ATOM 763 N N . GLY A 1 91 ? -3.888 -20.734 15.441 1.00 89.81 91 GLY A N 1
ATOM 764 C CA . GLY A 1 91 ? -5.097 -20.322 16.157 1.00 89.81 91 GLY A CA 1
ATOM 765 C C . GLY A 1 91 ? -5.211 -18.809 16.360 1.00 89.81 91 GLY A C 1
ATOM 766 O O . GLY A 1 91 ? -5.975 -18.370 17.215 1.00 89.81 91 GLY A O 1
ATOM 767 N N . ILE A 1 92 ? -4.456 -18.013 15.599 1.00 91.75 92 ILE A N 1
ATOM 768 C CA . ILE A 1 92 ? -4.471 -16.552 15.664 1.00 91.75 92 ILE A CA 1
ATOM 769 C C . ILE A 1 92 ? -5.444 -16.027 14.606 1.00 91.75 92 ILE A C 1
ATOM 771 O O . ILE A 1 92 ? -5.307 -16.317 13.415 1.00 91.75 92 ILE A O 1
ATOM 775 N N . VAL A 1 93 ? -6.439 -15.252 15.040 1.00 92.06 93 VAL A N 1
ATOM 776 C CA . VAL A 1 93 ? -7.469 -14.684 14.160 1.00 92.06 93 VAL A CA 1
ATOM 777 C C . VAL A 1 93 ? -6.992 -13.345 13.615 1.00 92.06 93 VAL A C 1
ATOM 779 O O . VAL A 1 93 ? -6.756 -12.416 14.377 1.00 92.06 93 VAL A O 1
ATOM 782 N N . PHE A 1 94 ? -6.875 -13.236 12.294 1.00 92.44 94 PHE A N 1
ATOM 783 C CA . PHE A 1 94 ? -6.409 -12.022 11.620 1.00 92.44 94 PHE A CA 1
ATOM 784 C C . PHE A 1 94 ? -7.354 -10.817 11.844 1.00 92.44 94 PHE A C 1
ATOM 786 O O . PHE A 1 94 ? -8.562 -11.026 11.998 1.00 92.44 94 PHE A O 1
ATOM 793 N N . PRO A 1 95 ? -6.862 -9.561 11.842 1.00 92.69 95 PRO A N 1
ATOM 794 C CA . PRO A 1 95 ? -7.705 -8.380 12.016 1.00 92.69 95 PRO A CA 1
ATOM 795 C C . PRO A 1 95 ? -8.750 -8.214 10.905 1.00 92.69 95 PRO A C 1
ATOM 797 O O . PRO A 1 95 ? -8.454 -8.334 9.715 1.00 92.69 95 PRO A O 1
ATOM 800 N N . GLU A 1 96 ? -9.980 -7.882 11.291 1.00 91.38 96 GLU A N 1
ATOM 801 C CA . GLU A 1 96 ? -11.135 -7.745 10.401 1.00 91.38 96 GLU A CA 1
ATOM 802 C C . GLU A 1 96 ? -11.191 -6.394 9.649 1.00 91.38 96 GLU A C 1
ATOM 804 O O . GLU A 1 96 ? -12.209 -5.702 9.676 1.00 91.38 96 GLU A O 1
ATOM 809 N N . ALA A 1 97 ? -10.123 -6.025 8.938 1.00 94.31 97 ALA A N 1
ATOM 810 C CA . ALA A 1 97 ? -10.074 -4.792 8.142 1.00 94.31 97 ALA A CA 1
ATOM 811 C C . ALA A 1 97 ? -11.157 -4.732 7.042 1.00 94.31 97 ALA A C 1
ATOM 813 O O . ALA A 1 97 ? -11.544 -5.756 6.482 1.00 94.31 97 ALA A O 1
ATOM 814 N N . GLU A 1 98 ? -11.633 -3.533 6.693 1.00 93.75 98 GLU A N 1
ATOM 815 C CA . GLU A 1 98 ? -12.624 -3.332 5.620 1.00 93.75 98 GLU A CA 1
ATOM 816 C C . GLU A 1 98 ? -11.990 -3.505 4.229 1.00 93.75 98 GLU A C 1
ATOM 818 O O . GLU A 1 98 ? -12.608 -4.045 3.309 1.00 93.75 98 GLU A O 1
ATOM 823 N N . SER A 1 99 ? -10.733 -3.085 4.077 1.00 94.19 99 SER A N 1
ATOM 824 C CA . SER A 1 99 ? -9.938 -3.306 2.866 1.00 94.19 99 SER A CA 1
ATOM 825 C C . SER A 1 99 ? -8.444 -3.288 3.170 1.00 94.19 99 SER A C 1
ATOM 827 O O . SER A 1 99 ? -8.013 -2.805 4.224 1.00 94.19 99 SER A O 1
ATOM 829 N N . VAL A 1 100 ? -7.672 -3.837 2.234 1.00 94.12 100 VAL A N 1
ATOM 830 C CA . VAL A 1 100 ? -6.211 -3.873 2.280 1.00 94.12 100 VAL A CA 1
ATOM 831 C C . VAL A 1 100 ? -5.628 -3.215 1.027 1.00 94.12 100 VAL A C 1
ATOM 833 O O . VAL A 1 100 ? -6.030 -3.530 -0.097 1.00 94.12 100 VAL A O 1
ATOM 836 N N . PHE A 1 101 ? -4.681 -2.298 1.214 1.00 92.12 101 PHE A N 1
ATOM 837 C CA . PHE A 1 101 ? -3.887 -1.683 0.153 1.00 92.12 101 PHE A CA 1
ATOM 838 C C . PHE A 1 101 ? -2.573 -2.443 0.041 1.00 92.12 101 PHE A C 1
ATOM 840 O O . PHE A 1 101 ? -1.769 -2.450 0.969 1.00 92.12 101 PHE A O 1
ATOM 847 N N . THR A 1 102 ? -2.358 -3.107 -1.087 1.00 88.38 102 THR A N 1
ATOM 848 C CA . THR A 1 102 ? -1.200 -3.982 -1.298 1.00 88.38 102 THR A CA 1
ATOM 849 C C . THR A 1 102 ? -0.223 -3.355 -2.288 1.00 88.38 102 THR A C 1
ATOM 851 O O . THR A 1 102 ? -0.581 -2.469 -3.079 1.00 88.38 102 THR A O 1
ATOM 854 N N . LYS A 1 103 ? 1.032 -3.815 -2.253 1.00 84.75 103 LYS A N 1
ATOM 855 C CA . LYS A 1 103 ? 2.106 -3.391 -3.164 1.00 84.75 103 LYS A CA 1
ATOM 856 C C . LYS A 1 103 ? 2.283 -1.866 -3.176 1.00 84.75 103 LYS A C 1
ATOM 858 O O . LYS A 1 103 ? 2.368 -1.229 -4.235 1.00 84.75 103 LYS A O 1
ATOM 863 N N . GLU A 1 104 ? 2.313 -1.275 -1.982 1.00 80.12 104 GLU A N 1
ATOM 864 C CA . GLU A 1 104 ? 2.484 0.169 -1.780 1.00 80.12 104 GLU A CA 1
ATOM 865 C C . GLU A 1 104 ? 1.364 1.000 -2.446 1.00 80.12 104 GLU A C 1
ATOM 867 O O . GLU A 1 104 ? 1.638 1.947 -3.191 1.00 80.12 104 GLU A O 1
ATOM 872 N N . GLY A 1 105 ? 0.102 0.598 -2.261 1.00 85.38 105 GLY A N 1
ATOM 873 C CA . GLY A 1 105 ? -1.068 1.281 -2.835 1.00 85.38 105 GLY A CA 1
ATOM 874 C C . GLY A 1 105 ? -1.272 1.051 -4.330 1.00 85.38 105 GLY A C 1
ATOM 875 O O . GLY A 1 105 ? -1.980 1.812 -4.985 1.00 85.38 105 GLY A O 1
ATOM 876 N N . SER A 1 106 ? -0.648 0.029 -4.918 1.00 85.56 106 SER A N 1
ATOM 877 C CA . SER A 1 106 ? -0.927 -0.316 -6.316 1.00 85.56 106 SER A CA 1
ATOM 878 C C . SER A 1 106 ? -2.333 -0.898 -6.456 1.00 85.56 106 SER A C 1
ATOM 880 O O . SER A 1 106 ? -3.099 -0.483 -7.327 1.00 85.56 106 SER A O 1
ATOM 882 N N . ASP A 1 107 ? -2.689 -1.798 -5.539 1.00 89.12 107 ASP A N 1
ATOM 883 C CA . ASP A 1 107 ? -3.967 -2.499 -5.513 1.00 89.12 107 ASP A CA 1
ATOM 884 C C . ASP A 1 107 ? -4.716 -2.201 -4.213 1.00 89.12 107 ASP A C 1
ATOM 886 O O . ASP A 1 107 ? -4.131 -2.228 -3.133 1.00 89.12 107 ASP A O 1
ATOM 890 N N . GLU A 1 108 ? -6.028 -2.014 -4.317 1.00 93.44 108 GLU A N 1
ATOM 891 C CA . GLU A 1 108 ? -6.947 -2.092 -3.185 1.00 93.44 108 GLU A CA 1
ATOM 892 C C . GLU A 1 108 ? -7.801 -3.354 -3.317 1.00 93.44 108 GLU A C 1
ATOM 894 O O . GLU A 1 108 ? -8.377 -3.625 -4.382 1.00 93.44 108 GLU A O 1
ATOM 899 N N . ILE A 1 109 ? -7.892 -4.110 -2.224 1.00 92.62 109 ILE A N 1
ATOM 900 C CA . ILE A 1 109 ? -8.621 -5.371 -2.161 1.00 92.62 109 ILE A CA 1
ATOM 901 C C . ILE A 1 109 ? -9.627 -5.306 -1.015 1.00 92.62 109 ILE A C 1
ATOM 903 O O . ILE A 1 109 ? -9.285 -5.099 0.149 1.00 92.62 109 ILE A O 1
ATOM 907 N N . LEU A 1 110 ? -10.897 -5.450 -1.374 1.00 92.94 110 LEU A N 1
ATOM 908 C CA . LEU A 1 110 ? -12.047 -5.312 -0.496 1.00 92.94 110 LEU A CA 1
ATOM 909 C C . LEU A 1 110 ? -12.351 -6.636 0.208 1.00 92.94 110 LEU A C 1
ATOM 911 O O . LEU A 1 110 ? -12.259 -7.714 -0.394 1.00 92.94 110 LEU A O 1
ATOM 915 N N . LYS A 1 111 ? -12.781 -6.537 1.470 1.00 93.25 111 LYS A N 1
ATOM 916 C CA . LYS A 1 111 ? -13.298 -7.668 2.244 1.00 93.25 111 LYS A CA 1
ATOM 917 C C . LYS A 1 111 ? -14.611 -8.180 1.643 1.00 93.25 111 LYS A C 1
ATOM 919 O O . LYS A 1 111 ? -15.579 -7.431 1.499 1.00 93.25 111 LYS A O 1
ATOM 924 N N . ASP A 1 112 ? -14.691 -9.478 1.366 1.00 91.00 112 ASP A N 1
ATOM 925 C CA . ASP A 1 112 ? -15.952 -10.162 1.089 1.00 91.00 112 ASP A CA 1
ATOM 926 C C . ASP A 1 112 ? -16.584 -10.672 2.391 1.00 91.00 112 ASP A C 1
ATOM 928 O O . ASP A 1 112 ? -16.160 -11.670 2.967 1.00 91.00 112 ASP A O 1
ATOM 932 N N . LYS A 1 113 ? -17.645 -9.994 2.839 1.00 87.25 113 LYS A N 1
ATOM 933 C CA . LYS A 1 113 ? -18.370 -10.313 4.082 1.00 87.25 113 LYS A CA 1
ATOM 934 C C . LYS A 1 113 ? -19.127 -11.650 4.026 1.00 87.25 113 LYS A C 1
ATOM 936 O O . LYS A 1 113 ? -19.607 -12.108 5.061 1.00 87.25 113 LYS A O 1
ATOM 941 N N . SER A 1 114 ? -19.265 -12.262 2.846 1.00 89.00 114 SER A N 1
ATOM 942 C CA . SER A 1 114 ? -19.875 -13.591 2.702 1.00 89.00 114 SER A CA 1
ATOM 943 C C . SER A 1 114 ? -18.913 -14.734 3.033 1.00 89.00 114 SER A C 1
ATOM 945 O O . SER A 1 114 ? -19.368 -15.814 3.410 1.00 89.00 114 SER A O 1
ATOM 947 N N . ILE A 1 115 ? -17.602 -14.492 2.946 1.00 85.81 115 ILE A N 1
ATOM 948 C CA . ILE A 1 115 ? -16.579 -15.472 3.298 1.00 85.81 115 ILE A CA 1
ATOM 949 C C . ILE A 1 115 ? -16.448 -15.505 4.816 1.00 85.81 115 ILE A C 1
ATOM 951 O O . ILE A 1 115 ? -16.141 -14.500 5.457 1.00 85.81 115 ILE A O 1
ATOM 955 N N . LYS A 1 116 ? -16.698 -16.682 5.386 1.00 80.38 116 LYS A N 1
ATOM 956 C CA . LYS A 1 116 ? -16.504 -16.971 6.806 1.00 80.38 116 LYS A CA 1
ATOM 957 C C . LYS A 1 116 ? -15.365 -17.965 6.941 1.00 80.38 116 LYS A C 1
ATOM 959 O O . LYS A 1 116 ? -15.258 -18.881 6.132 1.00 80.38 116 LYS A O 1
ATOM 964 N N . ASP A 1 117 ? -14.538 -17.764 7.959 1.00 78.62 117 ASP A N 1
ATOM 965 C CA . ASP A 1 117 ? -13.468 -18.686 8.343 1.00 78.62 117 ASP A CA 1
ATOM 966 C C . ASP A 1 117 ? -12.382 -18.918 7.276 1.00 78.62 117 ASP A C 1
ATOM 968 O O . ASP A 1 117 ? -11.596 -19.850 7.412 1.00 78.62 117 ASP A O 1
ATOM 972 N N . ASP A 1 118 ? -12.286 -18.080 6.241 1.00 87.75 118 ASP A N 1
ATOM 973 C CA . ASP A 1 118 ? -11.226 -18.104 5.223 1.00 87.75 118 ASP A CA 1
ATOM 974 C C . ASP A 1 118 ? -10.763 -16.677 4.881 1.00 87.75 118 ASP A C 1
ATOM 976 O O . ASP A 1 118 ? -11.365 -15.702 5.339 1.00 87.75 118 ASP A O 1
ATOM 980 N N . TYR A 1 119 ? -9.685 -16.551 4.104 1.00 90.06 119 TYR A N 1
ATOM 981 C CA . TYR A 1 119 ? -9.098 -15.273 3.708 1.00 90.06 119 TYR A CA 1
ATOM 982 C C . TYR A 1 119 ? -10.106 -14.418 2.916 1.00 90.06 119 TYR A C 1
ATOM 984 O O . TYR A 1 119 ? -10.434 -14.758 1.775 1.00 90.06 119 TYR A O 1
ATOM 992 N N . PRO A 1 120 ? -10.609 -13.296 3.471 1.00 91.06 120 PRO A N 1
ATOM 993 C CA . PRO A 1 120 ? -11.770 -12.620 2.896 1.00 91.06 120 PRO A CA 1
ATOM 994 C C . PRO A 1 120 ? -11.406 -11.532 1.873 1.00 91.06 120 PRO A C 1
ATOM 996 O O . PRO A 1 120 ? -12.296 -10.947 1.257 1.00 91.06 120 PRO A O 1
ATOM 999 N N . PHE A 1 121 ? -10.123 -11.220 1.681 1.00 91.81 121 PHE A N 1
ATOM 1000 C CA . PHE A 1 121 ? -9.676 -10.140 0.797 1.00 91.81 121 PHE A CA 1
ATOM 1001 C C . PHE A 1 121 ? -9.464 -10.659 -0.629 1.00 91.81 121 PHE A C 1
ATOM 1003 O O . PHE A 1 121 ? -8.361 -11.028 -1.035 1.00 91.81 121 PHE A O 1
ATOM 1010 N N . ILE A 1 122 ? -10.555 -10.708 -1.398 1.00 89.69 122 ILE A N 1
ATOM 1011 C CA . ILE A 1 122 ? -10.564 -11.311 -2.743 1.00 89.69 122 ILE A CA 1
ATOM 1012 C C . ILE A 1 122 ? -11.080 -10.384 -3.853 1.00 89.69 122 ILE A C 1
ATOM 1014 O O . ILE A 1 122 ? -10.882 -10.671 -5.032 1.00 89.69 122 ILE A O 1
ATOM 1018 N N . LYS A 1 123 ? -11.751 -9.274 -3.516 1.00 87.00 123 LYS A N 1
ATOM 1019 C CA . LYS A 1 123 ? -12.389 -8.391 -4.506 1.00 87.00 123 LYS A CA 1
ATOM 1020 C C . LYS A 1 123 ? -11.516 -7.181 -4.791 1.00 87.00 123 LYS A C 1
ATOM 1022 O O . LYS A 1 123 ? -11.420 -6.288 -3.959 1.00 87.00 123 LYS A O 1
ATOM 1027 N N . SER A 1 124 ? -10.915 -7.111 -5.975 1.00 87.56 124 SER A N 1
ATOM 1028 C CA . SER A 1 124 ? -10.220 -5.890 -6.398 1.00 87.56 124 SER A CA 1
ATOM 1029 C C . SER A 1 124 ? -11.202 -4.722 -6.538 1.00 87.56 124 SER A C 1
ATOM 1031 O O . SER A 1 124 ? -12.311 -4.897 -7.049 1.00 87.56 124 SER A O 1
ATOM 1033 N N . ASN A 1 125 ? -10.799 -3.523 -6.114 1.00 90.62 125 ASN A N 1
ATOM 1034 C CA . ASN A 1 125 ? -11.614 -2.323 -6.284 1.00 90.62 125 ASN A CA 1
ATOM 1035 C C . ASN A 1 125 ? -11.516 -1.772 -7.722 1.00 90.62 125 ASN A C 1
ATOM 1037 O O . ASN A 1 125 ? -10.752 -0.849 -8.007 1.00 90.62 125 ASN A O 1
ATOM 1041 N N . GLU A 1 126 ? -12.305 -2.323 -8.650 1.00 89.56 126 GLU A N 1
ATOM 1042 C CA . GLU A 1 126 ? -12.284 -1.875 -10.054 1.00 89.56 126 GLU A CA 1
ATOM 1043 C C . GLU A 1 126 ? -12.765 -0.433 -10.240 1.00 89.56 126 GLU A C 1
ATOM 1045 O O . GLU A 1 126 ? -12.305 0.255 -11.147 1.00 89.56 126 GLU A O 1
ATOM 1050 N N . ILE A 1 127 ? -13.643 0.062 -9.362 1.00 89.62 127 ILE A N 1
ATOM 1051 C CA . ILE A 1 127 ? -14.104 1.456 -9.408 1.00 89.62 127 ILE A CA 1
ATOM 1052 C C . ILE A 1 127 ? -12.922 2.398 -9.161 1.00 89.62 127 ILE A C 1
ATOM 1054 O O . ILE A 1 127 ? -12.729 3.353 -9.915 1.00 89.62 127 ILE A O 1
ATOM 1058 N N . ARG A 1 128 ? -12.112 2.117 -8.133 1.00 90.25 128 ARG A N 1
ATOM 1059 C CA . ARG A 1 128 ? -10.864 2.847 -7.867 1.00 90.25 128 ARG A CA 1
ATOM 1060 C C . ARG A 1 128 ? -9.922 2.763 -9.065 1.00 90.25 128 ARG A C 1
ATOM 1062 O O . ARG A 1 128 ? -9.427 3.792 -9.519 1.00 90.25 128 ARG A O 1
ATOM 1069 N N . ASN A 1 129 ? -9.711 1.562 -9.602 1.00 89.50 129 ASN A N 1
ATOM 1070 C CA . ASN A 1 129 ? -8.791 1.364 -10.719 1.00 89.50 129 ASN A CA 1
ATOM 1071 C C . ASN A 1 129 ? -9.198 2.184 -11.946 1.00 89.50 129 ASN A C 1
ATOM 1073 O O . ASN A 1 129 ? -8.372 2.904 -12.497 1.00 89.50 129 ASN A O 1
ATOM 1077 N N . HIS A 1 130 ? -10.479 2.157 -12.319 1.00 90.62 130 HIS A N 1
ATOM 1078 C CA . HIS A 1 130 ? -10.996 2.956 -13.426 1.00 90.62 130 HIS A CA 1
ATOM 1079 C C . HIS A 1 130 ? -10.830 4.460 -13.200 1.00 90.62 130 HIS A C 1
ATOM 1081 O O . HIS A 1 130 ? -10.504 5.170 -14.147 1.00 90.62 130 HIS A O 1
ATOM 1087 N N . LYS A 1 131 ? -11.007 4.961 -11.969 1.00 89.94 131 LYS A N 1
ATOM 1088 C CA . LYS A 1 131 ? -10.774 6.381 -11.654 1.00 89.94 131 LYS A CA 1
ATOM 1089 C C . LYS A 1 131 ? -9.314 6.778 -11.875 1.00 89.94 131 LYS A C 1
ATOM 1091 O O . LYS A 1 131 ? -9.058 7.798 -12.511 1.00 89.94 131 LYS A O 1
ATOM 1096 N N . ILE A 1 132 ? -8.370 5.971 -11.391 1.00 90.62 132 ILE A N 1
ATOM 1097 C CA . ILE A 1 132 ? -6.935 6.225 -11.580 1.00 90.62 132 ILE A CA 1
ATOM 1098 C C . ILE A 1 132 ? -6.579 6.159 -13.068 1.00 90.62 132 ILE A C 1
ATOM 1100 O O . ILE A 1 132 ? -5.957 7.084 -13.591 1.00 90.62 132 ILE A O 1
ATOM 1104 N N . SER A 1 133 ? -7.021 5.117 -13.775 1.00 92.00 133 SER A N 1
ATOM 1105 C CA . SER A 1 133 ? -6.800 4.968 -15.217 1.00 92.00 133 SER A CA 1
ATOM 1106 C C . SER A 1 133 ? -7.376 6.139 -16.013 1.00 92.00 133 SER A C 1
ATOM 1108 O O . SER A 1 133 ? -6.705 6.649 -16.904 1.00 92.00 133 SER A O 1
ATOM 1110 N N . ALA A 1 134 ? -8.574 6.619 -15.669 1.00 91.62 134 ALA A N 1
ATOM 1111 C CA . ALA A 1 134 ? -9.197 7.763 -16.333 1.00 91.62 134 ALA A CA 1
ATOM 1112 C C . ALA A 1 134 ? -8.423 9.072 -16.108 1.00 91.62 134 ALA A C 1
ATOM 1114 O O . ALA A 1 134 ? -8.323 9.878 -17.029 1.00 91.62 134 ALA A O 1
ATOM 1115 N N . LYS A 1 135 ? -7.852 9.280 -14.913 1.00 90.25 135 LYS A N 1
ATOM 1116 C CA . LYS A 1 135 ? -7.030 10.463 -14.607 1.00 90.25 135 LYS A CA 1
ATOM 1117 C C . LYS A 1 135 ? -5.657 10.442 -15.286 1.00 90.25 135 LYS A C 1
ATOM 1119 O O . LYS A 1 135 ? -5.105 11.498 -15.570 1.00 90.25 135 LYS A O 1
ATOM 1124 N N . THR A 1 136 ? -5.082 9.259 -15.491 1.00 92.75 136 THR A N 1
ATOM 1125 C CA . THR A 1 136 ? -3.648 9.118 -15.814 1.00 92.75 136 THR A CA 1
ATOM 1126 C C . THR A 1 136 ? -3.361 8.497 -17.174 1.00 92.75 136 THR A C 1
ATOM 1128 O O . THR A 1 136 ? -2.211 8.491 -17.602 1.00 92.75 136 THR A O 1
ATOM 1131 N N . GLY A 1 137 ? -4.374 7.932 -17.833 1.00 92.88 137 GLY A N 1
ATOM 1132 C CA . GLY A 1 137 ? -4.203 7.080 -19.011 1.00 92.88 137 GLY A CA 1
ATOM 1133 C C . GLY A 1 137 ? -3.616 5.700 -18.688 1.00 92.88 137 GLY A C 1
ATOM 1134 O O . GLY A 1 137 ? -3.321 4.928 -19.598 1.00 92.88 137 GLY A O 1
ATOM 1135 N N . TRP A 1 138 ? -3.424 5.361 -17.407 1.00 93.81 138 TRP A N 1
ATOM 1136 C CA . TRP A 1 138 ? -2.747 4.130 -17.012 1.00 93.81 138 TRP A CA 1
ATOM 1137 C C . TRP A 1 138 ? -3.609 2.889 -17.264 1.00 93.81 138 TRP A C 1
ATOM 1139 O O . TRP A 1 138 ? -4.529 2.592 -16.501 1.00 93.81 138 TRP A O 1
ATOM 1149 N N . ASN A 1 139 ? -3.271 2.114 -18.295 1.00 90.94 139 ASN A N 1
ATOM 1150 C CA . ASN A 1 139 ? -3.825 0.782 -18.533 1.00 90.94 139 ASN A CA 1
ATOM 1151 C C . ASN A 1 139 ? -2.727 -0.276 -18.382 1.00 90.94 139 ASN A C 1
ATOM 1153 O O . ASN A 1 139 ? -1.874 -0.429 -19.258 1.00 90.94 139 ASN A O 1
ATOM 1157 N N . LYS A 1 140 ? -2.761 -1.046 -17.286 1.00 84.75 140 LYS A N 1
ATOM 1158 C CA . LYS A 1 140 ? -1.748 -2.079 -17.018 1.00 84.75 140 LYS A CA 1
ATOM 1159 C C . LYS A 1 140 ? -1.631 -3.108 -18.128 1.00 84.75 140 LYS A C 1
ATOM 1161 O O . LYS A 1 140 ? -0.516 -3.521 -18.423 1.00 84.75 140 LYS A O 1
ATOM 1166 N N . TYR A 1 141 ? -2.738 -3.554 -18.714 1.00 86.62 141 TYR A N 1
ATOM 1167 C CA . TYR A 1 141 ? -2.680 -4.613 -19.719 1.00 86.62 141 TYR A CA 1
ATOM 1168 C C . TYR A 1 141 ? -1.928 -4.141 -20.962 1.00 86.62 141 TYR A C 1
ATOM 1170 O O . TYR A 1 141 ? -1.018 -4.831 -21.423 1.00 86.62 141 TYR A O 1
ATOM 1178 N N . ASP A 1 142 ? -2.239 -2.937 -21.438 1.00 91.31 142 ASP A N 1
ATOM 1179 C CA . ASP A 1 142 ? -1.590 -2.356 -22.613 1.00 91.31 142 ASP A CA 1
ATOM 1180 C C . ASP A 1 142 ? -0.120 -2.025 -22.331 1.00 91.31 142 ASP A C 1
ATOM 1182 O O . ASP A 1 142 ? 0.758 -2.368 -23.123 1.00 91.31 142 ASP A O 1
ATOM 1186 N N . ILE A 1 143 ? 0.166 -1.428 -21.168 1.00 92.75 143 ILE A N 1
ATOM 1187 C CA . ILE A 1 143 ? 1.530 -1.089 -20.741 1.00 92.75 143 ILE A CA 1
ATOM 1188 C C . ILE A 1 143 ? 2.385 -2.353 -20.580 1.00 92.75 143 ILE A C 1
ATOM 1190 O O . ILE A 1 143 ? 3.490 -2.409 -21.116 1.00 92.75 143 ILE A O 1
ATOM 1194 N N . ASN A 1 144 ? 1.884 -3.388 -19.897 1.00 88.62 144 ASN A N 1
ATOM 1195 C CA . ASN A 1 144 ? 2.615 -4.643 -19.713 1.00 88.62 144 ASN A CA 1
ATOM 1196 C C . ASN A 1 144 ? 2.858 -5.341 -21.047 1.00 88.62 144 ASN A C 1
ATOM 1198 O O . ASN A 1 144 ? 3.975 -5.780 -21.311 1.00 88.62 144 ASN A O 1
ATOM 1202 N N . LYS A 1 145 ? 1.836 -5.422 -21.906 1.00 91.19 145 LYS A N 1
ATOM 1203 C CA . LYS A 1 145 ? 1.981 -6.007 -23.240 1.00 91.19 145 LYS A CA 1
ATOM 1204 C C . LYS A 1 145 ? 3.064 -5.279 -24.032 1.00 91.19 145 LYS A C 1
ATOM 1206 O O . LYS A 1 145 ? 3.969 -5.919 -24.560 1.00 91.19 145 LYS A O 1
ATOM 1211 N N . LYS A 1 146 ? 3.032 -3.945 -24.035 1.00 95.06 146 LYS A N 1
ATOM 1212 C CA . LYS A 1 146 ? 4.038 -3.138 -24.722 1.00 95.06 146 LYS A CA 1
ATOM 1213 C C . LYS A 1 146 ? 5.436 -3.312 -24.129 1.00 95.06 146 LYS A C 1
ATOM 1215 O O . LYS A 1 146 ? 6.398 -3.394 -24.888 1.00 95.06 146 LYS A O 1
ATOM 1220 N N . ALA A 1 147 ? 5.560 -3.400 -22.806 1.00 93.31 147 ALA A N 1
ATOM 1221 C CA . ALA A 1 147 ? 6.831 -3.675 -22.144 1.00 93.31 147 ALA A CA 1
ATOM 1222 C C . ALA A 1 147 ? 7.412 -5.023 -22.581 1.00 93.31 147 ALA A C 1
ATOM 1224 O O . ALA A 1 147 ? 8.581 -5.089 -22.952 1.00 93.31 147 ALA A O 1
ATOM 1225 N N . LEU A 1 148 ? 6.591 -6.075 -22.618 1.00 92.12 148 LEU A N 1
ATOM 1226 C CA . LEU A 1 148 ? 7.008 -7.395 -23.093 1.00 92.12 148 LEU A CA 1
ATOM 1227 C C . LEU A 1 148 ? 7.452 -7.364 -24.561 1.00 92.12 148 LEU A C 1
ATOM 1229 O O . LEU A 1 148 ? 8.472 -7.968 -24.893 1.00 92.12 148 LEU A O 1
ATOM 1233 N N . ASP A 1 149 ? 6.729 -6.646 -25.423 1.00 94.69 149 ASP A N 1
ATOM 1234 C CA . ASP A 1 149 ? 7.092 -6.485 -26.835 1.00 94.69 149 ASP A CA 1
ATOM 1235 C C . ASP A 1 149 ? 8.432 -5.747 -26.993 1.00 94.69 149 ASP A C 1
ATOM 1237 O O . ASP A 1 149 ? 9.280 -6.166 -27.780 1.00 94.69 149 ASP A O 1
ATOM 1241 N N . ILE A 1 150 ? 8.663 -4.685 -26.212 1.00 97.19 150 ILE A N 1
ATOM 1242 C CA . ILE A 1 150 ? 9.921 -3.920 -26.211 1.00 97.19 150 ILE A CA 1
ATOM 1243 C C . ILE A 1 150 ? 11.091 -4.774 -25.713 1.00 97.19 150 ILE A C 1
ATOM 1245 O O . ILE A 1 150 ? 12.156 -4.765 -26.330 1.00 97.19 150 ILE A O 1
ATOM 1249 N N . ILE A 1 151 ? 10.908 -5.522 -24.621 1.00 93.94 151 ILE A N 1
ATOM 1250 C CA . ILE A 1 151 ? 11.939 -6.413 -24.068 1.00 93.94 151 ILE A CA 1
ATOM 1251 C C . ILE A 1 151 ? 12.340 -7.447 -25.127 1.00 93.94 151 ILE A C 1
ATOM 1253 O O . ILE A 1 151 ? 13.516 -7.549 -25.478 1.00 93.94 151 ILE A O 1
ATOM 1257 N N . LYS A 1 152 ? 11.360 -8.147 -25.712 1.00 94.06 152 LYS A N 1
ATOM 1258 C CA . LYS A 1 152 ? 11.608 -9.148 -26.760 1.00 94.06 152 LYS A CA 1
ATOM 1259 C C . LYS A 1 152 ? 12.245 -8.535 -28.007 1.00 94.06 152 LYS A C 1
ATOM 1261 O O . LYS A 1 152 ? 13.163 -9.124 -28.570 1.00 94.06 152 LYS A O 1
ATOM 1266 N N . GLY A 1 153 ? 11.810 -7.340 -28.411 1.00 95.88 153 GLY A N 1
ATOM 1267 C CA . GLY A 1 153 ? 12.388 -6.600 -29.536 1.00 95.88 153 GLY A CA 1
ATOM 1268 C C . GLY A 1 153 ? 13.865 -6.235 -29.347 1.00 95.88 153 GLY A C 1
ATOM 1269 O O . GLY A 1 153 ? 14.586 -6.100 -30.329 1.00 95.88 153 GLY A O 1
ATOM 1270 N N . ASN A 1 154 ? 14.337 -6.150 -28.099 1.00 95.56 154 ASN A N 1
ATOM 1271 C CA . ASN A 1 154 ? 15.746 -5.936 -27.750 1.00 95.56 154 ASN A CA 1
ATOM 1272 C C . ASN A 1 154 ? 16.555 -7.243 -27.613 1.00 95.56 154 ASN A C 1
ATOM 1274 O O . ASN A 1 154 ? 17.696 -7.232 -27.138 1.00 95.56 154 ASN A O 1
ATOM 1278 N N . GLY A 1 155 ? 15.975 -8.384 -28.005 1.00 93.56 155 GLY A N 1
ATOM 1279 C CA . GLY A 1 155 ? 16.600 -9.696 -27.844 1.00 93.56 155 GLY A CA 1
ATOM 1280 C C . GLY A 1 155 ? 16.863 -10.029 -26.376 1.00 93.56 155 GLY A C 1
ATOM 1281 O O . GLY A 1 155 ? 17.919 -10.572 -26.054 1.00 93.56 155 GLY A O 1
ATOM 1282 N N . LEU A 1 156 ? 15.959 -9.605 -25.491 1.00 92.62 156 LEU A N 1
ATOM 1283 C CA . LEU A 1 156 ? 15.960 -9.927 -24.069 1.00 92.62 156 LEU A CA 1
ATOM 1284 C C . LEU A 1 156 ? 14.799 -10.872 -23.754 1.00 92.62 156 LEU A C 1
ATOM 1286 O O . LEU A 1 156 ? 13.779 -10.897 -24.448 1.00 92.62 156 LEU A O 1
ATOM 1290 N N . GLU A 1 157 ? 14.946 -11.629 -22.676 1.00 88.31 157 GLU A N 1
ATOM 1291 C CA . GLU A 1 157 ? 13.982 -12.641 -22.262 1.00 88.31 157 GLU A CA 1
ATOM 1292 C C . GLU A 1 157 ? 13.190 -12.140 -21.050 1.00 88.31 157 GLU A C 1
ATOM 1294 O O . GLU A 1 157 ? 13.756 -12.029 -19.960 1.00 88.31 157 GLU A O 1
ATOM 1299 N N . PRO A 1 158 ? 11.893 -11.812 -21.190 1.00 83.31 158 PRO A N 1
ATOM 1300 C CA . PRO A 1 158 ? 11.090 -11.454 -20.034 1.00 83.31 158 PRO A CA 1
ATOM 1301 C C . PRO A 1 158 ? 10.824 -12.701 -19.191 1.00 83.31 158 PRO A C 1
ATOM 1303 O O . PRO A 1 158 ? 10.311 -13.701 -19.695 1.00 83.31 158 PRO A O 1
ATOM 1306 N N . LEU A 1 159 ? 11.113 -12.613 -17.900 1.00 78.06 159 LEU A N 1
ATOM 1307 C CA . LEU A 1 159 ? 10.757 -13.623 -16.919 1.00 78.06 159 LEU A CA 1
ATOM 1308 C C . LEU A 1 159 ? 9.824 -13.002 -15.889 1.00 78.06 159 LEU A C 1
ATOM 1310 O O . LEU A 1 159 ? 10.193 -12.048 -15.208 1.00 78.06 159 LEU A O 1
ATOM 1314 N N . GLU A 1 160 ? 8.613 -13.536 -15.775 1.00 69.50 160 GLU A N 1
ATOM 1315 C CA . GLU A 1 160 ? 7.682 -13.079 -14.753 1.00 69.50 160 GLU A CA 1
ATOM 1316 C C . GLU A 1 160 ? 8.147 -13.552 -13.373 1.00 69.50 160 GLU A C 1
ATOM 1318 O O . GLU A 1 160 ? 8.262 -14.748 -13.104 1.00 69.50 160 GLU A O 1
ATOM 1323 N N . CYS A 1 161 ? 8.412 -12.592 -12.492 1.00 60.69 161 CYS A N 1
ATOM 1324 C CA . CYS A 1 161 ? 8.774 -12.836 -11.104 1.00 60.69 161 CYS A CA 1
ATOM 1325 C C . CYS A 1 161 ? 7.572 -12.465 -10.237 1.00 60.69 161 CYS A C 1
ATOM 1327 O O . CYS A 1 161 ? 7.366 -11.300 -9.889 1.00 60.69 161 CYS A O 1
ATOM 1329 N N . GLY A 1 162 ? 6.742 -13.462 -9.940 1.00 52.06 162 GLY A N 1
ATOM 1330 C CA . GLY A 1 162 ? 5.534 -13.327 -9.128 1.00 52.06 162 GLY A CA 1
ATOM 1331 C C . GLY A 1 162 ? 5.643 -14.085 -7.805 1.00 52.06 162 GLY A C 1
ATOM 1332 O O . GLY A 1 162 ? 6.189 -15.185 -7.742 1.00 52.06 162 GLY A O 1
ATOM 1333 N N . SER A 1 163 ? 5.089 -13.495 -6.746 1.00 46.06 163 SER A N 1
ATOM 1334 C CA . SER A 1 163 ? 5.004 -14.039 -5.382 1.00 46.06 163 SER A CA 1
ATOM 1335 C C . SER A 1 163 ? 4.133 -15.297 -5.257 1.00 46.06 163 SER A C 1
ATOM 1337 O O . SER A 1 163 ? 4.196 -15.992 -4.246 1.00 46.06 163 SER A O 1
ATOM 1339 N N . THR A 1 164 ? 3.358 -15.643 -6.286 1.00 39.84 164 THR A N 1
ATOM 1340 C CA . THR A 1 164 ? 2.447 -16.800 -6.287 1.00 39.84 164 THR A CA 1
ATOM 1341 C C . THR A 1 164 ? 3.156 -18.148 -6.142 1.00 39.84 164 THR A C 1
ATOM 1343 O O . THR A 1 164 ? 2.534 -19.113 -5.711 1.00 39.84 164 THR A O 1
ATOM 1346 N N . LEU A 1 165 ? 4.455 -18.241 -6.454 1.00 39.50 165 LEU A N 1
ATOM 1347 C CA . LEU A 1 165 ? 5.244 -19.473 -6.295 1.00 39.50 165 LEU A CA 1
ATOM 1348 C C . LEU A 1 165 ? 6.143 -19.483 -5.050 1.00 39.50 165 LEU A C 1
ATOM 1350 O O . LEU A 1 165 ? 6.734 -20.517 -4.741 1.00 39.50 165 LEU A O 1
ATOM 1354 N N . SER A 1 166 ? 6.297 -18.362 -4.346 1.00 47.03 166 SER A N 1
ATOM 1355 C CA . SER A 1 166 ? 7.430 -18.178 -3.435 1.00 47.03 166 SER A CA 1
ATOM 1356 C C . SER A 1 166 ? 7.234 -18.841 -2.065 1.00 47.03 166 SER A C 1
ATOM 1358 O O . SER A 1 166 ? 8.180 -19.366 -1.480 1.00 47.03 166 SER A O 1
ATOM 1360 N N . ALA A 1 167 ? 6.002 -18.888 -1.566 1.00 41.78 167 ALA A N 1
ATOM 1361 C CA . ALA A 1 167 ? 5.694 -19.406 -0.238 1.00 41.78 167 ALA A CA 1
ATOM 1362 C C . ALA A 1 167 ? 5.735 -20.939 -0.149 1.00 41.78 167 ALA A C 1
ATOM 1364 O O . ALA A 1 167 ? 6.429 -21.504 0.698 1.00 41.78 167 ALA A O 1
ATOM 1365 N N . GLU A 1 168 ? 5.005 -21.607 -1.046 1.00 40.88 168 GLU A N 1
ATOM 1366 C CA . GLU A 1 168 ? 4.868 -23.068 -1.072 1.00 40.88 168 GLU A CA 1
ATOM 1367 C C . GLU A 1 168 ? 6.145 -23.777 -1.543 1.00 40.88 168 GLU A C 1
ATOM 1369 O O . GLU A 1 168 ? 6.413 -24.891 -1.099 1.00 40.88 168 GLU A O 1
ATOM 1374 N N . LYS A 1 169 ? 6.959 -23.144 -2.405 1.00 39.22 169 LYS A N 1
ATOM 1375 C CA . LYS A 1 169 ? 8.211 -23.740 -2.904 1.00 39.22 169 LYS A CA 1
ATOM 1376 C C . LYS A 1 169 ? 9.476 -23.325 -2.144 1.00 39.22 169 LYS A C 1
ATOM 1378 O O . LYS A 1 169 ? 10.438 -24.085 -2.198 1.00 39.22 169 LYS A O 1
ATOM 1383 N N . TYR A 1 170 ? 9.516 -22.176 -1.451 1.00 39.56 170 TYR A N 1
ATOM 1384 C CA . TYR A 1 170 ? 10.793 -21.608 -0.972 1.00 39.56 170 TYR A CA 1
ATOM 1385 C C . TYR A 1 170 ? 10.868 -21.202 0.516 1.00 39.56 170 TYR A C 1
ATOM 1387 O O . TYR A 1 170 ? 11.925 -20.741 0.957 1.00 39.56 170 TYR A O 1
ATOM 1395 N N . GLY A 1 171 ? 9.832 -21.417 1.341 1.00 46.66 171 GLY A N 1
ATOM 1396 C CA . GLY A 1 171 ? 9.928 -21.219 2.804 1.00 46.66 171 GLY A CA 1
ATOM 1397 C C . GLY A 1 171 ? 10.443 -19.820 3.198 1.00 46.66 171 GLY A C 1
ATOM 1398 O O . GLY A 1 171 ? 9.983 -18.832 2.640 1.00 46.66 171 GLY A O 1
ATOM 1399 N N . LYS A 1 172 ? 11.432 -19.685 4.105 1.00 39.91 172 LYS A N 1
ATOM 1400 C CA . LYS A 1 172 ? 12.044 -18.381 4.505 1.00 39.91 172 LYS A CA 1
ATOM 1401 C C . LYS A 1 172 ? 12.545 -17.518 3.348 1.00 39.91 172 LYS A C 1
ATOM 1403 O O . LYS A 1 172 ? 12.737 -16.324 3.543 1.00 39.91 172 LYS A O 1
ATOM 1408 N N . TYR A 1 173 ? 12.769 -18.098 2.172 1.00 37.72 173 TYR A N 1
ATOM 1409 C CA . TYR A 1 173 ? 13.263 -17.393 0.989 1.00 37.72 173 TYR A CA 1
ATOM 1410 C C . TYR A 1 173 ? 12.132 -16.872 0.089 1.00 37.72 173 TYR A C 1
ATOM 1412 O O . TYR A 1 173 ? 12.389 -16.301 -0.969 1.00 37.72 173 TYR A O 1
ATOM 1420 N N . SER A 1 174 ? 10.883 -17.021 0.543 1.00 42.47 174 SER A N 1
ATOM 1421 C CA . SER A 1 174 ? 9.624 -16.618 -0.095 1.00 42.47 174 SER A CA 1
ATOM 1422 C C . SER A 1 174 ? 9.536 -15.146 -0.513 1.00 42.47 174 SER A C 1
ATOM 1424 O O . SER A 1 174 ? 8.590 -14.767 -1.195 1.00 42.47 174 SER A O 1
ATOM 1426 N N . VAL A 1 175 ? 10.498 -14.299 -0.172 1.00 40.84 175 VAL A N 1
ATOM 1427 C CA . VAL A 1 175 ? 10.464 -12.895 -0.595 1.00 40.84 175 VAL A CA 1
ATOM 1428 C C . VAL A 1 175 ? 11.375 -12.637 -1.807 1.00 40.84 175 VAL A C 1
ATOM 1430 O O . VAL A 1 175 ? 11.208 -11.631 -2.486 1.00 40.84 175 VAL A O 1
ATOM 1433 N N . PHE A 1 176 ? 12.287 -13.559 -2.155 1.00 43.97 176 PHE A N 1
ATOM 1434 C CA . PHE A 1 176 ? 13.362 -13.282 -3.124 1.00 43.97 176 PHE A CA 1
ATOM 1435 C C . PHE A 1 176 ? 13.853 -14.500 -3.916 1.00 43.97 176 PHE A C 1
ATOM 1437 O O . PHE A 1 176 ? 14.985 -14.481 -4.399 1.00 43.97 176 PHE A O 1
ATOM 1444 N N . SER A 1 177 ? 13.058 -15.568 -4.044 1.00 39.38 177 SER A N 1
ATOM 1445 C CA . SER A 1 177 ? 13.493 -16.784 -4.740 1.00 39.38 177 SER A CA 1
ATOM 1446 C C . SER A 1 177 ? 13.738 -16.502 -6.224 1.00 39.38 177 SER A C 1
ATOM 1448 O O . SER A 1 177 ? 12.835 -16.581 -7.058 1.00 39.38 177 SER A O 1
ATOM 1450 N N . SER A 1 178 ? 14.979 -16.142 -6.531 1.00 46.66 178 SER A N 1
ATOM 1451 C CA . SER A 1 178 ? 15.506 -16.108 -7.882 1.00 46.66 178 SER A CA 1
ATOM 1452 C C . SER A 1 178 ? 15.411 -17.528 -8.448 1.00 46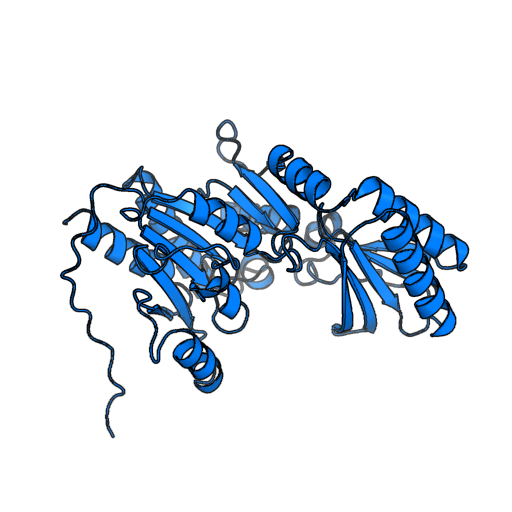.66 178 SER A C 1
ATOM 1454 O O . SER A 1 178 ? 15.622 -18.494 -7.706 1.00 46.66 178 SER A O 1
ATOM 1456 N N . PRO A 1 179 ? 15.097 -17.697 -9.738 1.00 49.66 179 PRO A N 1
ATOM 1457 C CA . PRO A 1 179 ? 15.375 -18.954 -10.416 1.00 49.66 179 PRO A CA 1
ATOM 1458 C C . PRO A 1 179 ? 16.824 -19.362 -10.136 1.00 49.66 179 PRO A C 1
ATOM 1460 O O . PRO A 1 179 ? 17.713 -18.517 -10.204 1.00 49.66 179 PRO A O 1
ATOM 1463 N N . GLU A 1 180 ? 17.079 -20.645 -9.864 1.00 51.12 180 GLU A N 1
ATOM 1464 C CA . GLU A 1 180 ? 18.436 -21.163 -9.593 1.00 51.12 180 GLU A CA 1
ATOM 1465 C C . GLU A 1 180 ? 19.437 -20.859 -10.727 1.00 51.12 180 GLU A C 1
ATOM 1467 O O . GLU A 1 180 ? 20.647 -20.932 -10.522 1.00 51.12 180 GLU A O 1
ATOM 1472 N N . LYS A 1 181 ? 18.936 -20.499 -11.920 1.00 58.44 181 LYS A N 1
ATOM 1473 C CA . LYS A 1 181 ? 19.690 -19.916 -13.034 1.00 58.44 181 LYS A CA 1
ATOM 1474 C C . LYS A 1 181 ? 18.834 -18.870 -13.750 1.00 58.44 181 LYS A C 1
ATOM 1476 O O . LYS A 1 181 ? 17.845 -19.224 -14.390 1.00 58.44 181 LYS A O 1
ATOM 1481 N N . ILE A 1 182 ? 19.221 -17.602 -13.659 1.00 67.25 182 ILE A N 1
ATOM 1482 C CA . ILE A 1 182 ? 18.703 -16.528 -14.513 1.00 67.25 182 ILE A CA 1
ATOM 1483 C C . ILE A 1 182 ? 19.677 -16.377 -15.691 1.00 67.25 182 ILE A C 1
ATOM 1485 O O . ILE A 1 182 ? 20.887 -16.410 -15.481 1.00 67.25 182 ILE A O 1
ATOM 1489 N N . SER A 1 183 ? 19.179 -16.270 -16.928 1.00 71.81 183 SER A N 1
ATOM 1490 C CA . SER A 1 183 ? 20.063 -16.041 -18.078 1.00 71.81 183 SER A CA 1
ATOM 1491 C C . SER A 1 183 ? 20.611 -14.609 -18.061 1.00 71.81 183 SER A C 1
ATOM 1493 O O . SER A 1 183 ? 19.933 -13.687 -17.609 1.00 71.81 183 SER A O 1
ATOM 1495 N N . GLU A 1 184 ? 21.785 -14.397 -18.651 1.00 80.56 184 GLU A N 1
ATOM 1496 C CA . GLU A 1 184 ? 22.417 -13.072 -18.789 1.00 80.56 184 GLU A CA 1
ATOM 1497 C C . GLU A 1 184 ? 21.582 -12.070 -19.619 1.00 80.56 184 GLU A C 1
ATOM 1499 O O . GLU A 1 184 ? 21.835 -10.870 -19.592 1.00 80.56 184 GLU A O 1
ATOM 1504 N N . ASN A 1 185 ? 20.565 -12.539 -20.356 1.00 85.44 185 ASN A N 1
ATOM 1505 C CA . ASN A 1 185 ? 19.661 -11.700 -21.152 1.00 85.44 185 ASN A CA 1
ATOM 1506 C C . ASN A 1 185 ? 18.271 -11.542 -20.519 1.00 85.44 185 ASN A C 1
ATOM 1508 O O . ASN A 1 185 ? 17.345 -11.052 -21.172 1.00 85.44 185 ASN A O 1
ATOM 1512 N N . THR A 1 186 ? 18.084 -11.982 -19.276 1.00 84.06 186 THR A N 1
ATOM 1513 C CA . THR A 1 186 ? 16.766 -11.990 -18.647 1.00 84.06 186 THR A CA 1
ATOM 1514 C C . THR A 1 186 ? 16.404 -10.639 -18.036 1.00 84.06 186 THR A C 1
ATOM 1516 O O . THR A 1 186 ? 17.163 -10.047 -17.269 1.00 84.06 186 THR A O 1
ATOM 1519 N N . VAL A 1 187 ? 15.181 -10.190 -18.319 1.00 82.56 187 VAL A N 1
ATOM 1520 C CA . VAL A 1 187 ? 14.535 -9.060 -17.648 1.00 82.56 187 VAL A CA 1
ATOM 1521 C C . VAL A 1 187 ? 13.429 -9.598 -16.754 1.00 82.56 187 VAL A C 1
ATOM 1523 O O . VAL A 1 187 ? 12.458 -10.187 -17.225 1.00 82.56 187 VAL A O 1
ATOM 1526 N N . LEU A 1 188 ? 13.565 -9.378 -15.455 1.00 81.25 188 LEU A N 1
ATOM 1527 C CA . LEU A 1 188 ? 12.571 -9.732 -14.454 1.00 81.25 188 LEU A CA 1
ATOM 1528 C C . LEU A 1 188 ? 11.391 -8.761 -14.559 1.00 81.25 188 LEU A C 1
ATOM 1530 O O . LEU A 1 188 ? 11.545 -7.562 -14.336 1.00 81.25 188 LEU A O 1
ATOM 1534 N N . VAL A 1 189 ? 10.205 -9.268 -14.867 1.00 77.94 189 VAL A N 1
ATOM 1535 C CA . VAL A 1 189 ? 8.957 -8.501 -14.888 1.00 77.94 189 VAL A CA 1
ATOM 1536 C C . VAL A 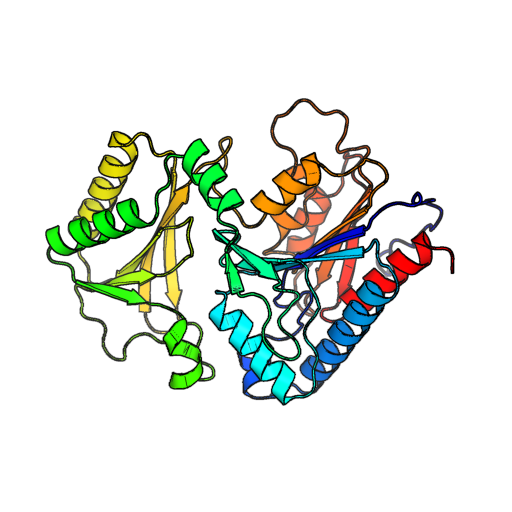1 189 ? 8.193 -8.846 -13.618 1.00 77.94 189 VAL A C 1
ATOM 1538 O O . VAL A 1 189 ? 7.704 -9.965 -13.472 1.00 77.94 189 VAL A O 1
ATOM 1541 N N . ARG A 1 190 ? 8.123 -7.917 -12.660 1.00 73.88 190 ARG A N 1
ATOM 1542 C CA . ARG A 1 190 ? 7.480 -8.182 -11.363 1.00 73.88 190 ARG A CA 1
ATOM 1543 C C . ARG A 1 190 ? 6.026 -7.740 -11.382 1.00 73.88 190 ARG A C 1
ATOM 1545 O O . ARG A 1 190 ? 5.726 -6.612 -11.777 1.00 73.88 190 ARG A O 1
ATOM 1552 N N . ASP A 1 191 ? 5.134 -8.577 -10.852 1.00 70.81 191 ASP A N 1
ATOM 1553 C CA . ASP A 1 191 ? 3.766 -8.145 -10.569 1.00 70.81 191 ASP A CA 1
ATOM 1554 C C . ASP A 1 191 ? 3.730 -7.204 -9.354 1.00 70.81 191 ASP A C 1
ATOM 1556 O O . ASP A 1 191 ? 3.511 -7.599 -8.209 1.00 70.81 191 ASP A O 1
ATOM 1560 N N . VAL A 1 192 ? 3.912 -5.915 -9.625 1.00 70.69 192 VAL A N 1
ATOM 1561 C CA . VAL A 1 192 ? 3.787 -4.819 -8.653 1.00 70.69 192 VAL A CA 1
ATOM 1562 C C . VAL A 1 192 ? 2.371 -4.236 -8.600 1.00 70.69 192 VAL A C 1
ATOM 1564 O O . VAL A 1 192 ? 2.169 -3.120 -8.129 1.00 70.69 192 VAL A O 1
ATOM 1567 N N . GLY A 1 193 ? 1.370 -5.007 -9.032 1.00 76.19 193 GLY A N 1
ATOM 1568 C CA . GLY A 1 193 ? -0.046 -4.663 -8.901 1.00 76.19 193 GLY A CA 1
ATOM 1569 C C . GLY A 1 193 ? -0.593 -3.907 -10.095 1.00 76.19 193 GLY A C 1
ATOM 1570 O O . GLY A 1 193 ? 0.096 -3.758 -11.104 1.00 76.19 193 GLY A O 1
ATOM 1571 N N . LYS A 1 194 ? -1.868 -3.525 -10.053 1.00 85.06 194 LYS A N 1
ATOM 1572 C CA . LYS A 1 194 ? -2.600 -2.985 -11.205 1.00 85.06 194 LYS A CA 1
ATOM 1573 C C . LYS A 1 194 ? -2.130 -1.614 -11.667 1.00 85.06 194 LYS A C 1
ATOM 1575 O O . LYS A 1 194 ? -2.401 -1.248 -12.804 1.00 85.06 194 LYS A O 1
ATOM 1580 N N . MET A 1 195 ? -1.407 -0.881 -10.831 1.00 88.94 195 MET A N 1
ATOM 1581 C CA . MET A 1 195 ? -1.087 0.520 -11.089 1.00 88.94 195 MET A CA 1
ATOM 1582 C C . MET A 1 195 ? 0.408 0.803 -11.157 1.00 88.94 195 MET A C 1
ATOM 1584 O O . MET A 1 195 ? 0.809 1.951 -11.057 1.00 88.94 195 MET A O 1
ATOM 1588 N N . LYS A 1 196 ? 1.261 -0.214 -11.297 1.00 89.19 196 LYS A N 1
ATOM 1589 C CA . LYS A 1 196 ? 2.712 -0.026 -11.418 1.00 89.19 196 LYS A CA 1
ATOM 1590 C C . LYS A 1 196 ? 3.288 -1.037 -12.403 1.00 89.19 196 LYS A C 1
ATOM 1592 O O . LYS A 1 196 ? 2.720 -2.110 -12.600 1.00 89.19 196 LYS A O 1
ATOM 1597 N N . LEU A 1 197 ? 4.424 -0.695 -13.000 1.00 88.94 197 LEU A N 1
ATOM 1598 C CA . LEU A 1 197 ? 5.246 -1.609 -13.791 1.00 88.94 197 LEU A CA 1
ATOM 1599 C C . LEU A 1 197 ? 6.650 -1.623 -13.194 1.00 88.94 197 LEU A C 1
ATOM 1601 O O . LEU A 1 197 ? 7.246 -0.565 -13.000 1.00 88.94 197 LEU A O 1
ATOM 1605 N N . PHE A 1 198 ? 7.183 -2.813 -12.937 1.00 86.88 198 PHE A N 1
ATOM 1606 C CA . PHE A 1 198 ? 8.541 -2.999 -12.446 1.00 86.88 198 PHE A CA 1
ATOM 1607 C C . PHE A 1 198 ? 9.309 -3.938 -13.365 1.00 86.88 198 PHE A C 1
ATOM 1609 O O . PHE A 1 198 ? 8.838 -5.037 -13.668 1.00 86.88 198 PHE A O 1
ATOM 1616 N N . LEU A 1 199 ? 10.509 -3.507 -13.740 1.00 88.00 199 LEU A N 1
ATOM 1617 C CA . LEU A 1 199 ? 11.460 -4.261 -14.540 1.00 88.00 199 LEU A CA 1
ATOM 1618 C C . LEU A 1 199 ? 12.800 -4.325 -13.802 1.00 88.00 199 LEU A C 1
ATOM 1620 O O . LEU A 1 199 ? 13.345 -3.287 -13.430 1.00 88.00 199 LEU A O 1
ATOM 1624 N N . GLY A 1 200 ? 13.328 -5.528 -13.598 1.00 86.81 200 GLY A N 1
ATOM 1625 C CA . GLY A 1 200 ? 14.667 -5.781 -13.068 1.00 86.81 200 GLY A CA 1
ATOM 1626 C C . GLY A 1 200 ? 15.576 -6.339 -14.157 1.00 86.81 200 GLY A C 1
ATOM 1627 O O . GLY A 1 200 ? 15.197 -7.263 -14.865 1.00 86.81 200 GLY A O 1
ATOM 1628 N N . PHE A 1 201 ? 16.770 -5.786 -14.295 1.00 86.00 201 PHE A N 1
ATOM 1629 C CA . PHE A 1 201 ? 17.760 -6.168 -15.293 1.00 86.00 201 PHE A CA 1
ATOM 1630 C C . PHE A 1 201 ? 18.940 -6.789 -14.569 1.00 86.00 201 PHE A C 1
ATOM 1632 O O . PHE A 1 201 ? 19.482 -6.166 -13.652 1.00 86.00 201 PHE A O 1
ATOM 1639 N N . VAL A 1 202 ? 19.322 -7.997 -14.977 1.00 82.56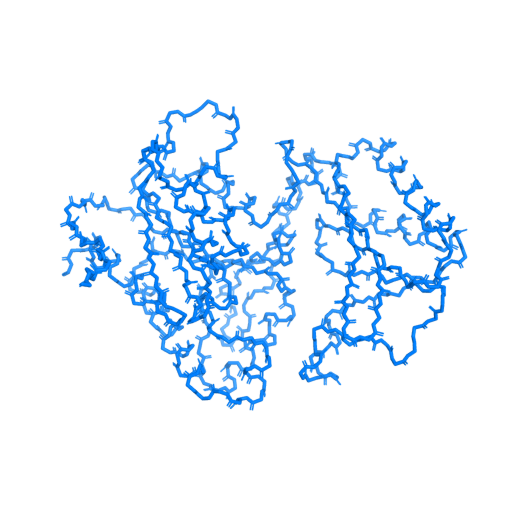 202 VAL A N 1
ATOM 1640 C CA . VAL A 1 202 ? 20.572 -8.604 -14.512 1.00 82.56 202 VAL A CA 1
ATOM 1641 C C . VAL A 1 202 ? 21.757 -7.730 -14.929 1.00 82.56 202 VAL A C 1
ATOM 1643 O O . VAL A 1 202 ? 21.703 -7.035 -15.953 1.00 82.56 202 VAL A O 1
ATOM 1646 N N . ASP A 1 203 ? 22.802 -7.704 -14.110 1.00 75.75 203 ASP A N 1
ATOM 1647 C CA . ASP A 1 203 ? 23.964 -6.830 -14.304 1.00 75.75 203 ASP A CA 1
ATOM 1648 C C . ASP A 1 203 ? 24.669 -7.061 -15.647 1.00 75.75 203 ASP A C 1
ATOM 1650 O O . ASP A 1 203 ? 25.206 -6.121 -16.232 1.00 75.75 203 ASP A O 1
ATOM 1654 N N . GLU A 1 204 ? 24.598 -8.284 -16.170 1.00 83.12 204 GLU A N 1
ATOM 1655 C CA . GLU A 1 204 ? 25.202 -8.704 -17.431 1.00 83.12 204 GLU A CA 1
ATOM 1656 C C . GLU A 1 204 ? 24.534 -8.075 -18.666 1.00 83.12 204 GLU A C 1
ATOM 1658 O O . GLU A 1 204 ? 25.138 -8.042 -19.742 1.00 83.12 204 GLU A O 1
ATOM 1663 N N . ILE A 1 205 ? 23.321 -7.517 -18.539 1.00 86.38 205 ILE A N 1
ATOM 1664 C CA . ILE A 1 205 ? 22.658 -6.834 -19.657 1.00 86.38 205 ILE A CA 1
ATOM 1665 C C . ILE A 1 205 ? 23.453 -5.572 -20.035 1.00 86.38 205 ILE A C 1
ATOM 1667 O O . ILE A 1 205 ? 23.637 -4.681 -19.204 1.00 86.38 205 ILE A O 1
ATOM 1671 N N . PRO A 1 206 ? 23.868 -5.395 -21.303 1.00 90.88 206 PRO A N 1
ATOM 1672 C CA . PRO A 1 206 ? 24.571 -4.186 -21.722 1.00 90.88 206 PRO A CA 1
ATOM 1673 C C . PRO A 1 206 ? 23.763 -2.909 -21.452 1.00 90.88 206 PRO A C 1
ATOM 1675 O O . PRO A 1 206 ? 22.547 -2.876 -21.653 1.00 90.88 206 PRO A O 1
ATOM 1678 N N . GLN A 1 207 ? 24.446 -1.829 -21.054 1.00 90.56 207 GLN A N 1
ATOM 1679 C CA . GLN A 1 207 ? 23.825 -0.517 -20.811 1.00 90.56 207 GLN A CA 1
ATOM 1680 C C . GLN A 1 207 ? 22.996 -0.033 -22.012 1.00 90.56 207 GLN A C 1
ATOM 1682 O O . GLN A 1 207 ? 21.894 0.466 -21.826 1.00 90.56 207 GLN A O 1
ATOM 1687 N N . GLU A 1 208 ? 23.458 -0.283 -23.239 1.00 94.44 208 GLU A N 1
ATOM 1688 C CA . GLU A 1 208 ? 22.726 0.050 -24.468 1.00 94.44 208 GLU A CA 1
ATOM 1689 C C . GLU A 1 208 ? 21.343 -0.619 -24.540 1.00 94.44 208 GLU A C 1
ATOM 1691 O O . GLU A 1 208 ? 20.356 0.028 -24.887 1.00 94.44 208 GLU A O 1
ATOM 1696 N N . LYS A 1 209 ? 21.237 -1.901 -24.162 1.00 94.25 209 LYS A N 1
ATOM 1697 C CA . LYS A 1 209 ? 19.951 -2.613 -24.142 1.00 94.25 209 LYS A CA 1
ATOM 1698 C C . LYS A 1 209 ? 19.038 -2.087 -23.035 1.00 94.25 209 LYS A C 1
ATOM 1700 O O . LYS A 1 209 ? 17.839 -1.938 -23.261 1.00 94.25 209 LYS A O 1
ATOM 1705 N N . TYR A 1 210 ? 19.596 -1.787 -21.861 1.00 93.19 210 TYR A N 1
ATOM 1706 C CA . TYR A 1 210 ? 18.857 -1.152 -20.766 1.00 93.19 210 TYR A CA 1
ATOM 1707 C C . TYR A 1 210 ? 18.266 0.197 -21.208 1.00 93.19 210 TYR A C 1
ATOM 1709 O O . TYR A 1 210 ? 17.056 0.405 -21.103 1.00 93.19 210 TYR A O 1
ATOM 1717 N N . ASP A 1 211 ? 19.099 1.072 -21.777 1.00 95.12 211 ASP A N 1
ATOM 1718 C CA . ASP A 1 211 ? 18.690 2.395 -22.253 1.00 95.12 211 ASP A CA 1
ATOM 1719 C C . ASP A 1 211 ? 17.695 2.298 -23.411 1.00 95.12 211 ASP A C 1
ATOM 1721 O O . ASP A 1 211 ? 16.729 3.056 -23.461 1.00 95.12 211 ASP A O 1
ATOM 1725 N N . SER A 1 212 ? 17.866 1.332 -24.316 1.00 96.94 212 SER A N 1
ATOM 1726 C CA . SER A 1 212 ? 16.920 1.079 -25.405 1.00 96.94 212 SER A CA 1
ATOM 1727 C C . SER A 1 212 ? 15.529 0.702 -24.883 1.00 96.94 212 SER A C 1
ATOM 1729 O O . SER A 1 212 ? 14.526 1.288 -25.306 1.00 96.94 212 SER A O 1
ATOM 1731 N N . VAL A 1 213 ? 15.447 -0.226 -23.920 1.00 96.88 213 VAL A N 1
ATOM 1732 C CA . VAL A 1 213 ? 14.172 -0.615 -23.293 1.00 96.88 213 VAL A CA 1
ATOM 1733 C C . VAL A 1 213 ? 13.546 0.574 -22.567 1.00 96.88 213 VAL A C 1
ATOM 1735 O O . VAL A 1 213 ? 12.364 0.863 -22.771 1.00 96.88 213 VAL A O 1
ATOM 1738 N N . LYS A 1 214 ? 14.342 1.293 -21.766 1.00 96.56 214 LYS A N 1
ATOM 1739 C CA . LYS A 1 214 ? 13.923 2.494 -21.039 1.00 96.56 214 LYS A CA 1
ATOM 1740 C C . LYS A 1 214 ? 13.338 3.543 -21.982 1.00 96.56 214 LYS A C 1
ATOM 1742 O O . LYS A 1 214 ? 12.176 3.916 -21.840 1.00 96.56 214 LYS A O 1
ATOM 17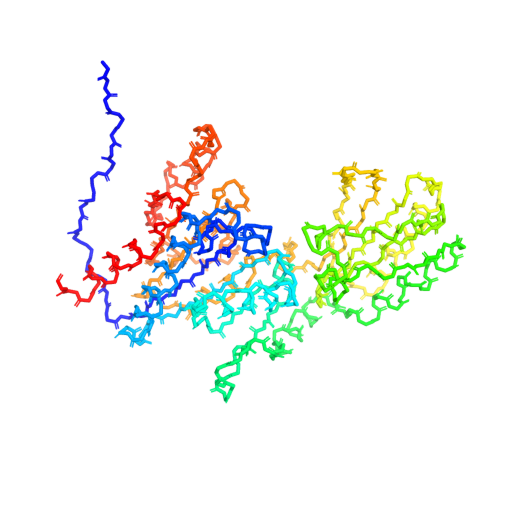47 N N . ASN A 1 215 ? 14.107 3.969 -22.981 1.00 97.69 215 ASN A N 1
ATOM 1748 C CA . ASN A 1 215 ? 13.725 5.029 -23.911 1.00 97.69 215 ASN A CA 1
ATOM 1749 C C . ASN A 1 215 ? 12.499 4.642 -24.746 1.00 97.69 215 ASN A C 1
ATOM 1751 O O . ASN A 1 215 ? 11.621 5.476 -24.975 1.00 97.69 215 ASN A O 1
ATOM 1755 N N . SER A 1 216 ? 12.395 3.375 -25.156 1.00 98.00 216 SER A N 1
ATOM 1756 C CA . SER A 1 216 ? 11.236 2.868 -25.899 1.00 98.00 216 SER A CA 1
ATOM 1757 C C . SER A 1 216 ? 9.959 2.900 -25.057 1.00 98.00 216 SER A C 1
ATOM 1759 O O . SER A 1 216 ? 8.903 3.300 -25.548 1.00 98.00 216 SER A O 1
ATOM 1761 N N . LEU A 1 217 ? 10.047 2.524 -23.777 1.00 97.12 217 LEU A N 1
ATOM 1762 C CA . LEU A 1 217 ? 8.918 2.600 -22.849 1.00 97.12 217 LEU A CA 1
ATOM 1763 C C . LEU A 1 217 ? 8.521 4.045 -22.558 1.00 97.12 217 LEU A C 1
ATOM 1765 O O . LEU A 1 217 ? 7.342 4.380 -22.628 1.00 97.12 217 LEU A O 1
ATOM 1769 N N . GLN A 1 218 ? 9.493 4.916 -22.290 1.00 97.44 218 GLN A N 1
ATOM 1770 C CA . GLN A 1 218 ? 9.240 6.338 -22.062 1.00 97.44 218 GLN A CA 1
ATOM 1771 C C . GLN A 1 218 ? 8.590 7.010 -23.278 1.00 97.44 218 GLN A C 1
ATOM 1773 O O . GLN A 1 218 ? 7.671 7.812 -23.106 1.00 97.44 218 GLN A O 1
ATOM 1778 N N . SER A 1 219 ? 9.028 6.656 -24.491 1.00 97.62 219 SER A N 1
ATOM 1779 C CA . SER A 1 219 ? 8.446 7.154 -25.744 1.00 97.62 219 SER A CA 1
ATOM 1780 C C . SER A 1 219 ? 7.003 6.690 -25.898 1.00 97.62 219 SER A C 1
ATOM 1782 O O . SER A 1 219 ? 6.123 7.520 -26.097 1.00 97.62 219 SER A O 1
ATOM 1784 N N . TYR A 1 220 ? 6.734 5.399 -25.683 1.00 97.50 220 TYR A N 1
ATOM 1785 C CA . TYR A 1 220 ? 5.373 4.866 -25.714 1.00 97.50 220 TYR A CA 1
ATOM 1786 C C . TYR A 1 220 ? 4.442 5.558 -24.708 1.00 97.50 220 TYR A C 1
ATOM 1788 O O . TYR A 1 220 ? 3.340 5.966 -25.074 1.00 97.50 220 TYR A O 1
ATOM 1796 N N . LEU A 1 221 ? 4.870 5.716 -23.450 1.00 96.38 221 LEU A N 1
ATOM 1797 C CA . LEU A 1 221 ? 4.053 6.374 -22.425 1.00 96.38 221 LEU A CA 1
ATOM 1798 C C . LEU A 1 221 ? 3.769 7.836 -22.805 1.00 96.38 221 LEU A C 1
ATOM 1800 O O . LEU A 1 221 ? 2.635 8.291 -22.682 1.00 96.38 221 LEU A O 1
ATOM 1804 N N . LYS A 1 222 ? 4.769 8.545 -23.348 1.00 95.50 222 LYS A N 1
ATOM 1805 C CA . LYS A 1 222 ? 4.625 9.928 -23.817 1.00 95.50 222 LYS A CA 1
ATOM 1806 C C . LYS A 1 222 ? 3.681 10.048 -25.017 1.00 95.50 222 LYS A C 1
ATOM 1808 O O . LYS A 1 222 ? 2.822 10.921 -25.018 1.00 95.50 222 LYS A O 1
ATOM 1813 N N . GLU A 1 223 ? 3.815 9.180 -26.017 1.00 96.81 223 GLU A N 1
ATOM 1814 C CA . GLU A 1 223 ? 2.962 9.154 -27.218 1.00 96.81 223 GLU A CA 1
ATOM 1815 C C . GLU A 1 223 ? 1.487 8.892 -26.888 1.00 96.81 223 GLU A C 1
ATOM 1817 O O . GLU A 1 223 ? 0.601 9.385 -27.582 1.00 96.81 223 GLU A O 1
ATOM 1822 N N . ASN A 1 224 ? 1.221 8.154 -25.807 1.00 95.94 224 ASN A N 1
ATOM 1823 C CA . ASN A 1 224 ? -0.131 7.846 -25.340 1.00 95.94 224 ASN A CA 1
ATOM 1824 C C . ASN A 1 224 ? -0.641 8.826 -24.269 1.00 95.94 224 ASN A C 1
ATOM 1826 O O . ASN A 1 224 ? -1.679 8.570 -23.663 1.00 95.94 224 ASN A O 1
ATOM 1830 N N . ASN A 1 225 ? 0.056 9.948 -24.042 1.00 94.00 225 ASN A N 1
ATOM 1831 C CA . ASN A 1 225 ? -0.288 10.958 -23.034 1.00 94.00 225 ASN A CA 1
ATOM 1832 C C . ASN A 1 225 ? -0.461 10.378 -21.616 1.00 94.00 225 ASN A C 1
ATOM 1834 O O . ASN A 1 225 ? -1.312 10.829 -20.850 1.00 94.00 225 ASN A O 1
ATOM 1838 N N . ILE A 1 226 ? 0.333 9.363 -21.269 1.00 95.25 226 ILE A N 1
ATOM 1839 C CA . ILE A 1 226 ? 0.309 8.742 -19.945 1.00 95.25 226 ILE A CA 1
ATOM 1840 C C . ILE A 1 226 ? 1.277 9.509 -19.049 1.00 95.25 226 ILE A C 1
ATOM 1842 O O . ILE A 1 226 ? 2.480 9.538 -19.311 1.00 95.25 226 ILE A O 1
ATOM 1846 N N . ASN A 1 227 ? 0.766 10.105 -17.973 1.00 90.12 227 ASN A N 1
ATOM 1847 C CA . ASN A 1 227 ? 1.596 10.796 -16.989 1.00 90.12 227 ASN A CA 1
ATOM 1848 C C . ASN A 1 227 ? 2.221 9.781 -16.031 1.00 90.12 227 ASN A C 1
ATOM 1850 O O . ASN A 1 227 ? 1.513 9.014 -15.375 1.00 90.12 227 ASN A O 1
ATOM 1854 N N . TYR A 1 228 ? 3.551 9.780 -15.932 1.00 94.00 228 TYR A N 1
ATOM 1855 C CA . TYR A 1 228 ? 4.281 8.815 -15.117 1.00 94.00 228 TYR A CA 1
ATOM 1856 C C . TYR A 1 228 ? 5.525 9.417 -14.467 1.00 94.00 228 TYR A C 1
ATOM 1858 O O . TYR A 1 228 ? 6.083 10.412 -14.927 1.00 94.00 228 TYR A O 1
ATOM 1866 N N . VAL A 1 229 ? 5.989 8.743 -13.419 1.00 94.06 229 VAL A N 1
ATOM 1867 C CA . VAL A 1 229 ? 7.322 8.912 -12.844 1.00 94.06 229 VAL A CA 1
ATOM 1868 C C . VAL A 1 229 ? 8.074 7.598 -12.973 1.00 94.06 229 VAL A C 1
ATOM 1870 O O . VAL A 1 229 ? 7.524 6.518 -12.741 1.00 94.06 229 VAL A O 1
ATOM 1873 N N . LEU A 1 230 ? 9.344 7.707 -13.349 1.00 93.38 230 LEU A N 1
ATOM 1874 C CA . LEU A 1 230 ? 10.295 6.608 -13.363 1.00 93.38 230 LEU A CA 1
ATOM 1875 C C . LEU A 1 230 ? 11.173 6.708 -12.114 1.00 93.38 230 LEU A C 1
ATOM 1877 O O . LEU A 1 230 ? 11.841 7.717 -11.900 1.00 93.38 230 LEU A O 1
ATOM 1881 N N . LYS A 1 231 ? 11.185 5.653 -11.300 1.00 89.31 231 LYS A N 1
ATOM 1882 C CA . LYS A 1 231 ? 12.179 5.466 -10.239 1.00 89.31 231 LYS A CA 1
ATOM 1883 C C . LYS A 1 231 ? 13.172 4.398 -10.672 1.00 89.31 231 LYS A C 1
ATOM 1885 O O . LYS A 1 231 ? 12.773 3.279 -10.987 1.00 89.31 231 LYS A O 1
ATOM 1890 N N . GLU A 1 232 ? 14.450 4.747 -10.644 1.00 88.44 232 GLU A N 1
ATOM 1891 C CA . GLU A 1 232 ? 15.554 3.826 -10.901 1.00 88.44 232 GLU A CA 1
ATOM 1892 C C . GLU A 1 232 ? 16.272 3.519 -9.589 1.00 88.44 232 GLU A C 1
ATOM 1894 O O . GLU A 1 232 ? 16.526 4.418 -8.784 1.00 88.44 232 GLU A O 1
ATOM 1899 N N . LYS A 1 233 ? 16.573 2.242 -9.350 1.00 77.94 233 LYS A N 1
ATOM 1900 C CA . LYS A 1 233 ? 17.363 1.805 -8.192 1.00 77.94 233 LYS A CA 1
ATOM 1901 C C . LYS A 1 233 ? 18.301 0.677 -8.594 1.00 77.94 233 LYS A C 1
ATOM 1903 O O . LYS A 1 233 ? 17.898 -0.218 -9.338 1.00 77.94 233 LYS A O 1
ATOM 1908 N N . SER A 1 234 ? 19.508 0.694 -8.038 1.00 62.56 234 SER A N 1
ATOM 1909 C CA . SER A 1 234 ? 20.318 -0.516 -7.909 1.00 62.56 234 SER A CA 1
ATOM 1910 C C . SER A 1 234 ? 19.778 -1.288 -6.711 1.00 62.56 234 SER A C 1
ATOM 1912 O O . SER A 1 234 ? 19.721 -0.740 -5.610 1.00 62.56 234 SER A O 1
ATOM 1914 N N . ILE A 1 235 ? 19.314 -2.513 -6.926 1.00 61.03 235 ILE A N 1
ATOM 1915 C CA . ILE A 1 235 ? 18.829 -3.375 -5.850 1.00 61.03 235 ILE A CA 1
ATOM 1916 C C . ILE A 1 235 ? 19.939 -4.373 -5.540 1.00 61.03 235 ILE A C 1
ATOM 1918 O O . ILE A 1 235 ? 20.259 -5.214 -6.378 1.00 61.03 235 ILE A O 1
ATOM 1922 N N . ASP A 1 236 ? 20.505 -4.264 -4.339 1.00 45.47 236 ASP A N 1
ATOM 1923 C CA . ASP A 1 236 ? 21.363 -5.288 -3.747 1.00 45.47 236 ASP A CA 1
ATOM 1924 C C . ASP A 1 236 ? 20.461 -6.278 -2.994 1.00 45.47 236 ASP A C 1
ATOM 1926 O O . ASP A 1 236 ? 19.986 -5.991 -1.895 1.00 45.47 236 ASP A O 1
ATOM 1930 N N . HIS A 1 237 ? 20.198 -7.444 -3.585 1.00 45.38 237 HIS A N 1
ATOM 1931 C CA . HIS A 1 237 ? 19.722 -8.608 -2.831 1.00 45.38 237 HIS A CA 1
ATOM 1932 C C . HIS A 1 237 ? 20.850 -9.626 -2.749 1.00 45.38 237 HIS A C 1
ATOM 1934 O O . HIS A 1 237 ? 21.627 -9.733 -3.689 1.00 45.38 237 HIS A O 1
ATOM 1940 N N . GLU A 1 238 ? 20.920 -10.357 -1.633 1.00 35.78 238 GLU A N 1
ATOM 1941 C CA . GLU A 1 238 ? 22.046 -11.149 -1.095 1.00 35.78 238 GLU A CA 1
ATOM 1942 C C . GLU A 1 238 ? 22.823 -12.079 -2.063 1.00 35.78 238 GLU A C 1
ATOM 1944 O O . GLU A 1 238 ? 23.806 -12.683 -1.644 1.00 35.78 238 GLU A O 1
ATOM 1949 N N . CYS A 1 239 ? 22.459 -12.190 -3.344 1.00 34.94 239 CYS A N 1
ATOM 1950 C CA . CYS A 1 239 ? 23.204 -12.923 -4.371 1.00 34.94 239 CYS A CA 1
ATOM 1951 C C . CYS A 1 239 ? 23.352 -12.221 -5.743 1.00 34.94 239 CYS A C 1
ATOM 1953 O O . CYS A 1 239 ? 24.151 -12.703 -6.539 1.00 34.94 239 CYS A O 1
ATOM 1955 N N . HIS A 1 240 ? 22.660 -11.109 -6.042 1.00 46.72 240 HIS A N 1
ATOM 1956 C CA . HIS A 1 240 ? 22.750 -10.423 -7.345 1.00 46.72 240 HIS A CA 1
ATOM 1957 C C . HIS A 1 240 ? 22.470 -8.919 -7.235 1.00 46.72 240 HIS A C 1
ATOM 1959 O O . HIS A 1 240 ? 21.566 -8.486 -6.517 1.00 46.72 240 HIS A O 1
ATOM 1965 N N . LYS A 1 241 ? 23.225 -8.141 -8.010 1.00 58.84 241 LYS A N 1
ATOM 1966 C CA . LYS A 1 241 ? 22.946 -6.737 -8.293 1.00 58.84 241 LYS A CA 1
ATOM 1967 C C . LYS A 1 241 ? 22.018 -6.664 -9.497 1.00 58.84 241 LYS A C 1
ATOM 1969 O O . LYS A 1 241 ? 22.241 -7.329 -10.507 1.00 58.84 241 LYS A O 1
ATOM 1974 N N . TYR A 1 242 ? 20.945 -5.896 -9.351 1.00 72.56 242 TYR A N 1
ATOM 1975 C CA . TYR A 1 242 ? 20.030 -5.603 -10.445 1.00 72.56 242 TYR A CA 1
ATOM 1976 C C . TYR A 1 242 ? 19.908 -4.099 -10.613 1.00 72.56 242 TYR A C 1
ATOM 1978 O O . TYR A 1 242 ? 19.657 -3.374 -9.645 1.00 72.56 242 TYR A O 1
ATOM 1986 N N . ARG A 1 243 ? 19.953 -3.629 -11.859 1.00 84.06 243 ARG A N 1
ATOM 1987 C CA . ARG A 1 243 ? 19.374 -2.325 -12.197 1.00 84.06 243 ARG A CA 1
ATOM 1988 C C . ARG A 1 243 ? 17.874 -2.502 -12.328 1.00 84.06 243 ARG A C 1
ATOM 1990 O O . ARG A 1 243 ? 17.411 -3.431 -12.981 1.00 84.06 243 ARG A O 1
ATOM 1997 N N . SER A 1 244 ? 17.101 -1.625 -11.709 1.00 85.38 244 SER A N 1
ATOM 1998 C CA . SER A 1 244 ? 15.644 -1.699 -11.761 1.00 85.38 244 SER A CA 1
ATOM 1999 C C . SER A 1 244 ? 15.028 -0.397 -12.233 1.00 85.38 244 SER A C 1
ATOM 2001 O O . SER A 1 244 ? 15.518 0.688 -11.920 1.00 85.38 244 SER A O 1
ATOM 2003 N N . MET A 1 245 ? 13.921 -0.534 -12.955 1.00 90.06 245 MET A N 1
ATOM 2004 C CA . MET A 1 245 ? 13.050 0.548 -13.380 1.00 90.06 245 MET A CA 1
ATOM 2005 C C . MET A 1 245 ? 11.649 0.299 -12.843 1.00 90.06 245 MET A C 1
ATOM 2007 O O . MET A 1 245 ? 11.072 -0.767 -13.062 1.00 90.06 245 MET A O 1
ATOM 2011 N N . MET A 1 246 ? 11.081 1.301 -12.184 1.00 88.94 246 MET A N 1
ATOM 2012 C CA . MET A 1 246 ? 9.691 1.288 -11.757 1.00 88.94 246 MET A CA 1
ATOM 2013 C C . MET A 1 246 ? 8.956 2.483 -12.350 1.00 88.94 246 MET A C 1
ATOM 2015 O O . MET A 1 246 ? 9.241 3.630 -12.005 1.00 88.94 246 MET A O 1
ATOM 2019 N N . PHE A 1 247 ? 7.990 2.194 -13.215 1.00 92.25 247 PHE A N 1
ATOM 2020 C CA . PHE A 1 247 ? 7.067 3.178 -13.761 1.00 92.25 247 PHE A CA 1
ATOM 2021 C C . PHE A 1 247 ? 5.808 3.201 -12.899 1.00 92.25 247 PHE A C 1
ATOM 2023 O O . PHE A 1 247 ? 5.224 2.152 -12.605 1.00 92.25 247 PHE A O 1
ATOM 2030 N N . MET A 1 248 ? 5.393 4.397 -12.496 1.00 92.19 248 MET A N 1
ATOM 2031 C CA . MET A 1 248 ? 4.186 4.617 -11.701 1.00 92.19 248 MET A CA 1
ATOM 2032 C C . MET A 1 248 ? 3.390 5.773 -12.307 1.00 92.19 248 MET A C 1
ATOM 2034 O O . MET A 1 248 ? 4.011 6.745 -12.746 1.00 92.19 248 MET A O 1
ATOM 2038 N N . PRO A 1 249 ? 2.052 5.710 -12.306 1.00 93.25 249 PRO A N 1
ATOM 2039 C CA . PRO A 1 249 ? 1.214 6.807 -12.748 1.00 93.25 249 PRO A CA 1
ATOM 2040 C C . PRO A 1 249 ? 1.402 8.016 -11.833 1.00 93.25 249 PRO A C 1
ATOM 2042 O O . PRO A 1 249 ? 1.604 7.872 -10.623 1.00 93.25 249 PRO A O 1
ATOM 2045 N N . VAL A 1 250 ? 1.317 9.203 -12.426 1.00 91.62 250 VAL A N 1
ATOM 2046 C CA . VAL A 1 250 ? 1.271 10.476 -11.703 1.00 91.62 250 VAL A CA 1
ATOM 2047 C C . VAL A 1 250 ? -0.176 10.928 -11.628 1.00 91.62 250 VAL A C 1
ATOM 2049 O O . VAL A 1 250 ? -0.823 11.114 -12.657 1.00 91.62 250 VAL A O 1
ATOM 2052 N N . ILE A 1 251 ? -0.674 11.092 -10.409 1.00 86.75 251 ILE A N 1
ATOM 2053 C CA . ILE A 1 251 ? -2.018 11.571 -10.107 1.00 86.75 251 ILE A CA 1
ATOM 2054 C C . ILE A 1 251 ? -1.849 12.892 -9.369 1.00 86.75 251 ILE A C 1
ATOM 2056 O O . ILE A 1 251 ? -1.141 12.930 -8.367 1.00 86.75 251 ILE A O 1
ATOM 2060 N N . ASP A 1 252 ? -2.487 13.954 -9.861 1.00 80.81 252 ASP A N 1
ATOM 2061 C CA . ASP A 1 252 ? -2.473 15.267 -9.205 1.00 80.81 252 ASP A CA 1
ATOM 2062 C C . ASP A 1 252 ? -1.023 15.727 -8.885 1.00 80.81 252 ASP A C 1
ATOM 2064 O O . ASP A 1 252 ? -0.684 16.082 -7.762 1.00 80.81 252 ASP A O 1
ATOM 2068 N N . GLU A 1 253 ? -0.139 15.633 -9.893 1.00 83.19 253 GLU A N 1
ATOM 2069 C CA . GLU A 1 253 ? 1.304 15.964 -9.851 1.00 83.19 253 GLU A CA 1
ATOM 2070 C C . GLU A 1 253 ? 2.187 15.083 -8.948 1.00 83.19 253 GLU A C 1
ATOM 2072 O O . GLU A 1 253 ? 3.407 15.248 -8.927 1.00 83.19 253 GLU A O 1
ATOM 2077 N N . GLN A 1 254 ? 1.615 14.088 -8.267 1.00 84.50 254 GLN A N 1
ATOM 2078 C CA . GLN A 1 254 ? 2.346 13.187 -7.378 1.00 84.50 254 GLN A CA 1
ATOM 2079 C C . GLN A 1 254 ? 2.370 11.743 -7.905 1.00 84.50 254 GLN A C 1
ATOM 2081 O O . GLN A 1 254 ? 1.378 11.258 -8.455 1.00 84.50 254 GLN A O 1
ATOM 2086 N N . PRO A 1 255 ? 3.480 10.998 -7.743 1.00 88.69 255 PRO A N 1
ATOM 2087 C CA . PRO A 1 255 ? 3.496 9.568 -8.038 1.00 88.69 255 PRO A CA 1
ATOM 2088 C C . PRO A 1 255 ? 2.497 8.813 -7.155 1.00 88.69 255 PRO A C 1
ATOM 2090 O O . PRO A 1 255 ? 2.413 9.071 -5.953 1.00 88.69 255 PRO A O 1
ATOM 2093 N N . LEU A 1 256 ? 1.809 7.814 -7.715 1.00 88.44 256 LEU A N 1
ATOM 2094 C CA . LEU A 1 256 ? 0.949 6.932 -6.927 1.00 88.44 256 LEU A CA 1
ATOM 2095 C C . LEU A 1 256 ? 1.741 6.250 -5.796 1.00 88.44 256 LEU A C 1
ATOM 2097 O O . LEU A 1 256 ? 2.707 5.516 -6.035 1.00 88.44 256 LEU A O 1
ATOM 2101 N N . SER A 1 257 ? 1.282 6.455 -4.564 1.00 83.69 257 SER A N 1
ATOM 2102 C CA . SER A 1 257 ? 1.865 5.912 -3.336 1.00 83.69 257 SER A CA 1
ATOM 2103 C C . SER A 1 257 ? 0.818 5.167 -2.503 1.00 83.69 257 SER A C 1
ATOM 2105 O O . SER A 1 257 ? -0.382 5.257 -2.775 1.00 83.69 257 SER A O 1
ATOM 2107 N N . LYS A 1 258 ? 1.264 4.476 -1.443 1.00 80.75 258 LYS A N 1
ATOM 2108 C CA . LYS A 1 258 ? 0.371 3.839 -0.460 1.00 80.75 258 LYS A CA 1
ATOM 2109 C C . LYS A 1 258 ? -0.591 4.810 0.229 1.00 80.75 258 LYS A C 1
ATOM 2111 O O . LYS A 1 258 ? -1.648 4.397 0.688 1.00 80.75 258 LYS A O 1
ATOM 2116 N N . ASN A 1 259 ? -0.272 6.102 0.223 1.00 81.56 259 ASN A N 1
ATOM 2117 C CA . ASN A 1 259 ? -1.062 7.130 0.892 1.00 81.56 259 ASN A CA 1
ATOM 2118 C C . ASN A 1 259 ? -2.222 7.646 0.036 1.00 81.56 259 ASN A C 1
ATOM 2120 O O . ASN A 1 259 ? -3.123 8.279 0.576 1.00 81.56 259 ASN A O 1
ATOM 2124 N N . TYR A 1 260 ? -2.230 7.391 -1.278 1.00 85.69 260 TYR A N 1
ATOM 2125 C CA . TYR A 1 260 ? -3.257 7.911 -2.192 1.00 85.69 260 TYR A CA 1
ATOM 2126 C C . TYR A 1 260 ? -4.682 7.579 -1.727 1.00 85.69 260 TYR A C 1
ATOM 2128 O O . TYR A 1 260 ? -5.548 8.447 -1.662 1.00 85.69 260 TYR A O 1
ATOM 2136 N N . ASP A 1 261 ? -4.915 6.330 -1.335 1.00 85.31 261 ASP A N 1
ATOM 2137 C CA . ASP A 1 261 ? -6.232 5.867 -0.898 1.00 85.31 261 ASP A CA 1
ATOM 2138 C C . ASP A 1 261 ? -6.677 6.457 0.441 1.00 85.31 261 ASP A C 1
ATOM 2140 O O . ASP A 1 261 ? -7.877 6.588 0.699 1.00 85.31 261 ASP A O 1
ATOM 2144 N N . ILE A 1 262 ? -5.711 6.816 1.284 1.00 82.62 262 ILE A N 1
ATOM 2145 C CA . ILE A 1 262 ? -5.939 7.512 2.546 1.00 82.62 262 ILE A CA 1
ATOM 2146 C C . ILE A 1 262 ? -6.288 8.978 2.242 1.00 82.62 262 ILE A C 1
ATOM 2148 O O . ILE A 1 262 ? -7.297 9.466 2.747 1.00 82.62 262 ILE A O 1
ATOM 2152 N N . LYS A 1 263 ? -5.546 9.645 1.338 1.00 81.25 263 LYS A N 1
ATOM 2153 C CA . LYS A 1 263 ? -5.841 11.014 0.862 1.00 81.25 263 LYS A CA 1
ATOM 2154 C C . LYS A 1 263 ? -7.268 11.139 0.344 1.00 81.25 263 LYS A C 1
ATOM 2156 O O . LYS A 1 263 ? -8.020 12.003 0.786 1.00 81.25 263 LYS A O 1
ATOM 2161 N N . GLU A 1 264 ? -7.651 10.265 -0.585 1.00 81.69 264 GLU A N 1
ATOM 2162 C CA . GLU A 1 264 ? -8.973 10.311 -1.214 1.00 81.69 264 GLU A CA 1
ATOM 2163 C C . GLU A 1 264 ? -10.098 10.087 -0.201 1.00 81.69 264 GLU A C 1
ATOM 2165 O O . GLU A 1 264 ? -11.156 10.706 -0.309 1.00 81.69 264 GLU A O 1
ATOM 2170 N N . ARG A 1 265 ? -9.872 9.241 0.810 1.00 81.88 265 ARG A N 1
ATOM 2171 C CA . ARG A 1 265 ? -10.848 9.032 1.882 1.00 81.88 265 ARG A CA 1
ATOM 2172 C C . ARG A 1 265 ? -10.931 10.223 2.820 1.00 81.88 265 ARG A C 1
ATOM 2174 O O . ARG A 1 265 ? -12.047 10.647 3.104 1.00 81.88 265 ARG A O 1
ATOM 2181 N N . ILE A 1 266 ? -9.802 10.792 3.251 1.00 77.44 266 ILE A N 1
ATOM 2182 C CA . ILE A 1 266 ? -9.766 11.956 4.152 1.00 77.44 266 ILE A CA 1
ATOM 2183 C C . ILE A 1 266 ? -10.573 13.130 3.584 1.00 77.44 266 ILE A C 1
ATOM 2185 O O . ILE A 1 266 ? -11.284 13.791 4.334 1.00 77.44 266 ILE A O 1
ATOM 2189 N N . LYS A 1 267 ? -10.583 13.328 2.258 1.00 75.75 267 LYS A N 1
ATOM 2190 C CA . LYS A 1 267 ? -11.418 14.349 1.589 1.00 75.75 267 LYS A CA 1
ATOM 2191 C C . LYS A 1 267 ? -12.923 14.224 1.876 1.00 75.75 267 LYS A C 1
ATOM 2193 O O . LYS A 1 267 ? -13.653 15.195 1.691 1.00 75.75 267 LYS A O 1
ATOM 2198 N N . THR A 1 268 ? -13.384 13.043 2.287 1.00 75.00 268 THR A N 1
ATOM 2199 C CA . THR A 1 268 ? -14.793 12.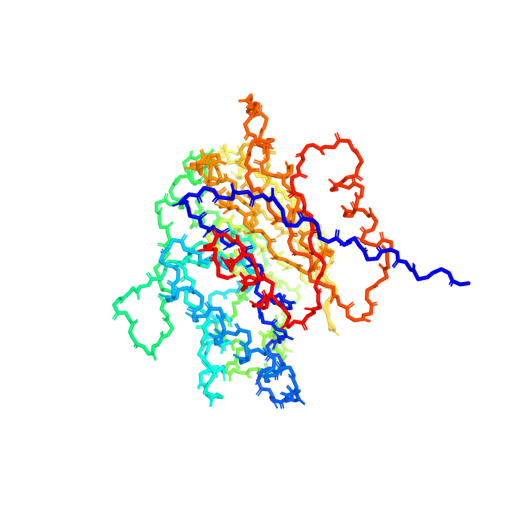726 2.582 1.00 75.00 268 THR A CA 1
ATOM 2200 C C . THR A 1 268 ? -15.099 12.590 4.074 1.00 75.00 268 THR A C 1
ATOM 2202 O O . THR A 1 268 ? -16.249 12.337 4.428 1.00 75.00 268 THR A O 1
ATOM 2205 N N . ILE A 1 269 ? -14.085 12.721 4.933 1.00 75.50 269 ILE A N 1
ATOM 2206 C CA . ILE A 1 269 ? -14.209 12.570 6.383 1.00 75.50 269 ILE A CA 1
ATOM 2207 C C . ILE A 1 269 ? -14.727 13.877 6.993 1.00 75.50 269 ILE A C 1
ATOM 2209 O O . ILE A 1 269 ? -14.346 14.967 6.563 1.00 75.50 269 ILE A O 1
ATOM 2213 N N . ASP A 1 270 ? -15.621 13.749 7.971 1.00 72.44 270 ASP A N 1
ATOM 2214 C CA . ASP A 1 270 ? -16.189 14.871 8.717 1.00 72.44 270 ASP A CA 1
ATOM 2215 C C . ASP A 1 270 ? -15.159 15.408 9.731 1.00 72.44 270 ASP A C 1
ATOM 2217 O O . ASP A 1 270 ? -14.376 14.639 10.291 1.00 72.44 270 ASP A O 1
ATOM 2221 N N . ASP A 1 271 ? -15.133 16.716 9.991 1.00 69.88 271 ASP A N 1
ATOM 2222 C CA . ASP A 1 271 ? -14.192 17.344 10.937 1.00 69.88 271 ASP A CA 1
ATOM 2223 C C . ASP A 1 271 ? -14.339 16.810 12.368 1.00 69.88 271 ASP A C 1
ATOM 2225 O O . ASP A 1 271 ? -13.413 16.855 13.184 1.00 69.88 271 ASP A O 1
ATOM 2229 N N . THR A 1 272 ? -15.488 16.210 12.658 1.00 70.81 272 THR A N 1
ATOM 2230 C CA . THR A 1 272 ? -15.787 15.603 13.942 1.00 70.81 272 THR A CA 1
ATOM 2231 C C . THR A 1 272 ? -15.406 14.111 14.048 1.00 70.81 272 THR A C 1
ATOM 2233 O O . THR A 1 272 ? -15.486 13.541 15.147 1.00 70.81 272 THR A O 1
ATOM 2236 N N . ASP A 1 273 ? -14.964 13.465 12.961 1.00 78.94 273 ASP A N 1
ATOM 2237 C CA . ASP A 1 273 ? -14.400 12.104 12.946 1.00 78.94 273 ASP A CA 1
ATOM 2238 C C . ASP A 1 273 ? -12.938 12.092 13.437 1.00 78.94 273 ASP A C 1
ATOM 2240 O O . ASP A 1 273 ? -12.261 13.120 13.458 1.00 78.94 273 ASP A O 1
ATOM 2244 N N . ILE A 1 274 ? -12.439 10.914 13.842 1.00 82.19 274 ILE A N 1
ATOM 2245 C CA . ILE A 1 274 ? -11.014 10.710 14.165 1.00 82.19 274 ILE A CA 1
ATOM 2246 C C . ILE A 1 274 ? -10.337 9.922 13.047 1.00 82.19 274 ILE A C 1
ATOM 2248 O O . ILE A 1 274 ? -10.819 8.854 12.660 1.00 82.19 274 ILE A O 1
ATOM 2252 N N . VAL A 1 275 ? -9.184 10.410 12.594 1.00 83.94 275 VAL A N 1
ATOM 2253 C CA . VAL A 1 275 ? -8.304 9.717 11.648 1.00 83.94 275 VAL A CA 1
ATOM 2254 C C . VAL A 1 275 ? -7.030 9.307 12.368 1.00 83.94 275 VAL A C 1
ATOM 2256 O O . VAL A 1 275 ? -6.281 10.158 12.830 1.00 83.94 275 VAL A O 1
ATOM 2259 N N . ILE A 1 276 ? -6.784 8.005 12.455 1.00 87.50 276 ILE A N 1
ATOM 2260 C CA . ILE A 1 276 ? -5.576 7.429 13.041 1.00 87.50 276 ILE A CA 1
ATOM 2261 C C . ILE A 1 276 ? -4.730 6.855 11.911 1.00 87.50 276 ILE A C 1
ATOM 2263 O O . ILE A 1 276 ? -5.225 6.041 11.132 1.00 87.50 276 ILE A O 1
ATOM 2267 N N . VAL A 1 277 ? -3.458 7.240 11.850 1.00 87.06 277 VAL A N 1
ATOM 2268 C CA . VAL A 1 277 ? -2.450 6.602 10.992 1.00 87.06 277 VAL A CA 1
ATOM 2269 C C . VAL A 1 277 ? -1.394 5.931 11.866 1.00 87.06 277 VAL A C 1
ATOM 2271 O O . VAL A 1 277 ? -0.940 6.534 12.836 1.00 87.06 277 VAL A O 1
ATOM 2274 N N . ALA A 1 278 ? -1.010 4.692 11.566 1.00 88.38 278 ALA A N 1
ATOM 2275 C CA . ALA A 1 278 ? -0.045 3.938 12.368 1.00 88.38 278 ALA A CA 1
ATOM 2276 C C . ALA A 1 278 ? 1.005 3.246 11.496 1.00 88.38 278 ALA A C 1
ATOM 2278 O O . ALA A 1 278 ? 0.638 2.611 10.510 1.00 88.38 278 ALA A O 1
ATOM 2279 N N . GLY A 1 279 ? 2.286 3.351 11.859 1.00 86.12 279 GLY A N 1
ATOM 2280 C CA . GLY A 1 279 ? 3.394 2.847 11.041 1.00 86.12 279 GLY A CA 1
ATOM 2281 C C . GLY A 1 279 ? 4.752 2.765 11.747 1.00 86.12 279 GLY A C 1
ATOM 2282 O O . GLY A 1 279 ? 4.941 3.324 12.832 1.00 86.12 279 GLY A O 1
ATOM 2283 N N . ASP A 1 280 ? 5.708 2.097 11.100 1.00 75.62 280 ASP A N 1
ATOM 2284 C CA . ASP A 1 280 ? 7.060 1.789 11.573 1.00 75.62 280 ASP A CA 1
ATOM 2285 C C . ASP A 1 280 ? 8.064 2.931 11.307 1.00 75.62 280 ASP A C 1
ATOM 2287 O O . ASP A 1 280 ? 9.096 2.770 10.656 1.00 75.62 280 ASP A O 1
ATOM 2291 N N . GLY A 1 281 ? 7.771 4.125 11.829 1.00 66.19 281 GLY A N 1
ATOM 2292 C CA . GLY A 1 281 ? 8.689 5.271 11.823 1.00 66.19 281 GLY A CA 1
ATOM 2293 C C . GLY A 1 281 ? 9.276 5.580 10.439 1.00 66.19 281 GLY A C 1
ATOM 2294 O O . GLY A 1 281 ? 8.595 6.138 9.581 1.00 66.19 281 GLY A O 1
ATOM 2295 N N . LYS A 1 282 ? 10.547 5.219 10.216 1.00 65.88 282 LYS A N 1
ATOM 2296 C CA . LYS A 1 282 ? 11.348 5.583 9.034 1.00 65.88 282 LYS A CA 1
ATOM 2297 C C . LYS A 1 282 ? 10.701 5.276 7.678 1.00 65.88 282 LYS A C 1
ATOM 2299 O O . LYS A 1 282 ? 10.824 6.087 6.765 1.00 65.88 282 LYS A O 1
ATOM 2304 N N . ASN A 1 283 ? 10.049 4.124 7.498 1.00 66.88 283 ASN A N 1
ATOM 2305 C CA . ASN A 1 283 ? 9.457 3.781 6.190 1.00 66.88 283 ASN A CA 1
ATOM 2306 C C . ASN A 1 283 ? 8.055 4.372 5.996 1.00 66.88 283 ASN A C 1
ATOM 2308 O O . ASN A 1 283 ? 7.480 4.295 4.905 1.00 66.88 283 ASN A O 1
ATOM 2312 N N . ASP A 1 284 ? 7.518 4.945 7.066 1.00 74.31 284 ASP A N 1
ATOM 2313 C CA . ASP A 1 284 ? 6.143 5.387 7.182 1.00 74.31 284 ASP A CA 1
ATOM 2314 C C . ASP A 1 284 ? 6.034 6.888 7.439 1.00 74.31 284 ASP A C 1
ATOM 2316 O O . ASP A 1 284 ? 4.930 7.372 7.654 1.00 74.31 284 ASP A O 1
ATOM 2320 N N . VAL A 1 285 ? 7.132 7.648 7.340 1.00 70.19 285 VAL A N 1
ATOM 2321 C CA . VAL A 1 285 ? 7.159 9.109 7.540 1.00 70.19 285 VAL A CA 1
ATOM 2322 C C . VAL A 1 285 ? 6.050 9.811 6.758 1.00 70.19 285 VAL A C 1
ATOM 2324 O O . VAL A 1 285 ? 5.247 10.528 7.352 1.00 70.19 285 VAL A O 1
ATOM 2327 N N . ASP A 1 286 ? 5.936 9.541 5.455 1.00 71.81 286 ASP A N 1
ATOM 2328 C CA . ASP A 1 286 ? 4.899 10.141 4.609 1.00 71.81 286 ASP A CA 1
ATOM 2329 C C . ASP A 1 286 ? 3.482 9.714 5.027 1.00 71.81 286 ASP A C 1
ATOM 2331 O O . ASP A 1 286 ? 2.535 10.476 4.883 1.00 71.81 286 ASP A O 1
ATOM 2335 N N . MET A 1 287 ? 3.298 8.476 5.499 1.00 77.81 287 MET A N 1
ATOM 2336 C CA . MET A 1 287 ? 1.987 7.988 5.951 1.00 77.81 287 MET A CA 1
ATOM 2337 C C . MET A 1 287 ? 1.616 8.580 7.311 1.00 77.81 287 MET A C 1
ATOM 2339 O O . MET A 1 287 ? 0.460 8.903 7.580 1.00 77.81 287 MET A O 1
ATOM 2343 N N . LEU A 1 288 ? 2.592 8.714 8.193 1.00 74.31 288 LEU A N 1
ATOM 2344 C CA . LEU A 1 288 ? 2.390 9.273 9.508 1.00 74.31 288 LEU A CA 1
ATOM 2345 C C . LEU A 1 288 ? 2.096 10.780 9.376 1.00 74.31 288 LEU A C 1
ATOM 2347 O O . LEU A 1 288 ? 1.321 11.310 10.165 1.00 74.31 288 LEU A O 1
ATOM 2351 N N . ASN A 1 289 ? 2.701 11.466 8.395 1.00 70.50 289 ASN A N 1
ATOM 2352 C CA . ASN A 1 289 ? 2.660 12.920 8.259 1.00 70.50 289 ASN A CA 1
ATOM 2353 C C . ASN A 1 289 ? 1.284 13.412 7.764 1.00 70.50 289 ASN A C 1
ATOM 2355 O O . ASN A 1 289 ? 0.958 13.217 6.590 1.00 70.50 289 ASN A O 1
ATOM 2359 N N . PRO A 1 290 ? 0.509 14.144 8.589 1.00 66.69 290 PRO A N 1
ATOM 2360 C CA . PRO A 1 290 ? -0.798 14.655 8.188 1.00 66.69 290 PRO A CA 1
ATOM 2361 C C . PRO A 1 290 ? -0.724 15.601 6.976 1.00 66.69 290 PRO A C 1
ATOM 2363 O O . PRO A 1 290 ? -1.625 15.602 6.138 1.00 66.69 290 PRO A O 1
ATOM 2366 N N . LEU A 1 291 ? 0.372 16.365 6.841 1.00 67.69 291 LEU A N 1
ATOM 2367 C CA . LEU A 1 291 ? 0.597 17.271 5.709 1.00 67.69 291 LEU A CA 1
ATOM 2368 C C . LEU A 1 291 ? 0.728 16.519 4.386 1.00 67.69 291 LEU A C 1
ATOM 2370 O O . LEU A 1 291 ? 0.393 17.059 3.336 1.00 67.69 291 LEU A O 1
ATOM 2374 N N . SER A 1 292 ? 1.162 15.256 4.419 1.00 70.00 292 SER A N 1
ATOM 2375 C CA . SER A 1 292 ? 1.228 14.439 3.208 1.00 70.00 292 SER A CA 1
ATOM 2376 C C . SER A 1 292 ? -0.153 14.184 2.622 1.00 70.00 292 SER A C 1
ATOM 2378 O O . SER A 1 292 ? -0.237 13.840 1.446 1.00 70.00 292 SER A O 1
ATOM 2380 N N . TYR A 1 293 ? -1.233 14.389 3.384 1.00 67.81 293 TYR A N 1
ATOM 2381 C CA . TYR A 1 293 ? -2.605 14.284 2.894 1.00 67.81 293 TYR A CA 1
ATOM 2382 C C . TYR A 1 293 ? -3.198 15.596 2.374 1.00 67.81 293 TYR A C 1
ATOM 2384 O O . TYR A 1 293 ? -4.320 15.596 1.866 1.00 67.81 293 TYR A O 1
ATOM 2392 N N . ILE A 1 294 ? -2.437 16.688 2.449 1.00 60.62 294 ILE A N 1
ATOM 2393 C CA . ILE A 1 294 ? -2.794 17.981 1.876 1.00 60.62 294 ILE A CA 1
ATOM 2394 C C . ILE A 1 294 ? -2.385 17.950 0.409 1.00 60.62 294 ILE A C 1
ATOM 2396 O O . ILE A 1 294 ? -1.207 18.018 0.066 1.00 60.62 294 ILE A O 1
ATOM 2400 N N . ASP A 1 295 ? -3.365 17.819 -0.473 1.00 56.38 295 ASP A N 1
ATOM 2401 C CA . ASP A 1 295 ? -3.167 18.287 -1.839 1.00 56.38 295 ASP A CA 1
ATOM 2402 C C . ASP A 1 295 ? -3.261 19.822 -1.813 1.00 56.38 295 ASP A C 1
ATOM 2404 O O . ASP A 1 295 ? -3.900 20.383 -0.926 1.00 56.38 295 ASP A O 1
ATOM 2408 N N . SER A 1 296 ? -2.674 20.507 -2.794 1.00 43.25 296 SER A N 1
ATOM 2409 C CA . SER A 1 296 ? -2.710 21.968 -3.014 1.00 43.25 296 SER A CA 1
ATOM 2410 C C . SER A 1 296 ? -4.117 22.585 -3.165 1.00 43.25 296 SER A C 1
ATOM 2412 O O . SER A 1 296 ? -4.266 23.717 -3.623 1.00 43.25 296 SER A O 1
ATOM 2414 N N . PHE A 1 297 ? -5.161 21.851 -2.782 1.00 42.09 297 PHE A N 1
ATOM 2415 C CA . PHE A 1 297 ? -6.510 22.340 -2.610 1.00 42.09 297 PHE A CA 1
ATOM 2416 C C . PHE A 1 297 ? -6.558 23.298 -1.425 1.00 42.09 297 PHE A C 1
ATOM 2418 O O . PHE A 1 297 ? -6.265 22.929 -0.291 1.00 42.09 297 PHE A O 1
ATOM 2425 N N . GLU A 1 298 ? -6.986 24.520 -1.721 1.00 49.38 298 GLU A N 1
ATOM 2426 C CA . GLU A 1 298 ? -7.599 25.449 -0.780 1.00 49.38 298 GLU A CA 1
ATOM 2427 C C . GLU A 1 298 ? -8.437 24.683 0.254 1.00 49.38 298 GLU A C 1
ATOM 2429 O O . GLU A 1 298 ? -9.529 24.205 -0.060 1.00 49.38 298 GLU A O 1
ATOM 2434 N N . LYS A 1 299 ? -7.927 24.511 1.474 1.00 44.75 299 LYS A N 1
ATOM 2435 C CA . LYS A 1 299 ? -8.760 24.123 2.606 1.00 44.75 299 LYS A CA 1
ATOM 2436 C C . LYS A 1 299 ? -8.075 24.454 3.917 1.00 44.75 299 LYS A C 1
ATOM 2438 O O . LYS A 1 299 ? -7.203 23.730 4.389 1.00 44.75 299 LYS A O 1
ATOM 2443 N N . ASP A 1 300 ? -8.642 25.460 4.555 1.00 47.78 300 ASP A N 1
ATOM 2444 C CA . ASP A 1 300 ? -8.579 25.751 5.983 1.00 47.78 300 ASP A CA 1
ATOM 2445 C C . ASP A 1 300 ? -9.048 24.565 6.883 1.00 47.78 300 ASP A C 1
ATOM 2447 O O . ASP A 1 300 ? -9.182 24.734 8.084 1.00 47.78 300 ASP A O 1
ATOM 2451 N N . ASN A 1 301 ? -9.287 23.349 6.347 1.00 52.75 301 ASN A N 1
ATOM 2452 C CA . ASN A 1 301 ? -10.043 22.269 7.009 1.00 52.75 301 ASN A CA 1
ATOM 2453 C C . ASN A 1 301 ? -9.207 21.103 7.574 1.00 52.75 301 ASN A C 1
ATOM 2455 O O . ASN A 1 301 ? -9.756 20.284 8.309 1.00 52.75 301 ASN A O 1
ATOM 2459 N N . ILE A 1 302 ? -7.929 20.925 7.207 1.00 54.50 302 ILE A N 1
ATOM 2460 C CA . ILE A 1 302 ? -7.147 19.802 7.774 1.00 54.50 302 ILE A CA 1
ATOM 2461 C C . ILE A 1 302 ? -6.708 20.087 9.215 1.00 54.50 302 ILE A C 1
ATOM 2463 O O . ILE A 1 302 ? -6.564 19.159 10.008 1.00 54.50 302 ILE A O 1
ATOM 2467 N N . GLU A 1 303 ? -6.549 21.369 9.556 1.00 55.94 303 GLU A N 1
ATOM 2468 C CA . GLU A 1 303 ? -6.303 21.832 10.924 1.00 55.94 303 GLU A CA 1
ATOM 2469 C C . GLU A 1 303 ? -7.490 21.502 11.848 1.00 55.94 303 GLU A C 1
ATOM 2471 O O . GLU A 1 303 ? -7.311 21.238 13.041 1.00 55.94 303 GLU A O 1
ATOM 2476 N N . ASP A 1 304 ? -8.697 21.423 11.278 1.00 60.41 304 ASP A N 1
ATOM 2477 C CA . ASP A 1 304 ? -9.914 21.064 12.002 1.00 60.41 304 ASP A CA 1
ATOM 2478 C C . ASP A 1 304 ? -10.038 19.551 12.243 1.00 60.41 304 ASP A C 1
ATOM 2480 O O . ASP A 1 304 ? -10.589 19.142 13.273 1.00 60.41 304 ASP A O 1
ATOM 2484 N N . LEU A 1 305 ? -9.461 18.704 11.376 1.00 64.75 305 LEU A N 1
ATOM 2485 C CA . LEU A 1 305 ? -9.546 17.246 11.519 1.00 64.75 305 LEU A CA 1
ATOM 2486 C C . LEU A 1 305 ? -8.952 16.769 12.850 1.00 64.75 305 LEU A C 1
ATOM 2488 O O . LEU A 1 305 ? -7.882 17.201 13.287 1.00 64.75 305 LEU A O 1
ATOM 2492 N N . ASN A 1 306 ? -9.608 15.794 13.483 1.00 74.50 306 ASN A N 1
ATOM 2493 C CA . ASN A 1 306 ? -9.029 15.077 14.621 1.00 74.50 306 ASN A CA 1
ATOM 2494 C C . ASN A 1 306 ? -8.101 13.968 14.119 1.00 74.50 306 ASN A C 1
ATOM 2496 O O . ASN A 1 306 ? -8.418 12.781 14.179 1.00 74.50 306 ASN A O 1
ATOM 2500 N N . PHE A 1 307 ? -6.960 14.380 13.575 1.00 76.19 307 PHE A N 1
ATOM 2501 C CA . PHE A 1 307 ? -5.900 13.474 13.154 1.00 76.19 307 PHE A CA 1
ATOM 2502 C C . PHE A 1 307 ? -5.099 12.972 14.366 1.00 76.19 307 PHE A C 1
ATOM 2504 O O . PHE A 1 307 ? -5.035 13.657 15.383 1.00 76.19 307 PHE A O 1
ATOM 2511 N N . LEU A 1 308 ? -4.518 11.776 14.274 1.00 78.94 308 LEU A N 1
ATOM 2512 C CA . LEU A 1 308 ? -3.582 11.223 15.248 1.00 78.94 308 LEU A CA 1
ATOM 2513 C C . LEU A 1 308 ? -2.568 10.313 14.545 1.00 78.94 308 LEU A C 1
ATOM 2515 O O . LEU A 1 308 ? -2.944 9.320 13.921 1.00 78.94 308 LEU A O 1
ATOM 2519 N N . GLY A 1 309 ? -1.280 10.616 14.699 1.00 79.62 309 GLY A N 1
ATOM 2520 C CA . GLY A 1 309 ? -0.195 9.741 14.245 1.00 79.62 309 GLY A CA 1
ATOM 2521 C C . GLY A 1 309 ? 0.285 8.809 15.358 1.00 79.62 309 GLY A C 1
ATOM 2522 O O . GLY A 1 309 ? 0.632 9.277 16.441 1.00 79.62 309 GLY A O 1
ATOM 2523 N N . ILE A 1 310 ? 0.345 7.503 15.107 1.00 82.12 310 ILE A N 1
ATOM 2524 C CA . ILE A 1 310 ? 0.918 6.507 16.020 1.00 82.12 310 ILE A CA 1
ATOM 2525 C C . ILE A 1 310 ? 2.216 5.970 15.418 1.00 82.12 310 ILE A C 1
ATOM 2527 O O . ILE A 1 310 ? 2.215 5.269 14.409 1.00 82.12 310 ILE A O 1
ATOM 2531 N N . ILE A 1 311 ? 3.331 6.287 16.063 1.00 81.00 311 ILE A N 1
ATOM 2532 C CA . ILE A 1 311 ? 4.668 5.862 15.659 1.00 81.00 311 ILE A CA 1
ATOM 2533 C C . ILE A 1 311 ? 5.025 4.604 16.446 1.00 81.00 311 ILE A C 1
ATOM 2535 O O . ILE A 1 311 ? 5.091 4.640 17.678 1.00 81.00 311 ILE A O 1
ATOM 2539 N N . VAL A 1 312 ? 5.266 3.502 15.739 1.00 79.50 312 VAL A N 1
ATOM 2540 C CA . VAL A 1 312 ? 5.738 2.251 16.337 1.00 79.50 312 VAL A CA 1
ATOM 2541 C C . VAL A 1 312 ? 7.264 2.241 16.333 1.00 79.50 312 VAL A C 1
ATOM 2543 O O . VAL A 1 312 ? 7.895 2.107 15.287 1.00 79.50 312 VAL A O 1
ATOM 2546 N N . GLU A 1 313 ? 7.863 2.412 17.509 1.00 74.94 313 GLU A N 1
ATOM 2547 C CA . GLU A 1 313 ? 9.312 2.439 17.694 1.00 74.94 313 GLU A CA 1
ATOM 2548 C C . GLU A 1 313 ? 9.883 1.015 17.711 1.00 74.94 313 GLU A C 1
ATOM 2550 O O . GLU A 1 313 ? 9.417 0.132 18.444 1.00 74.94 313 GLU A O 1
ATOM 2555 N N . LYS A 1 314 ? 10.951 0.802 16.934 1.00 70.50 314 LYS A N 1
ATOM 2556 C CA . LYS A 1 314 ? 11.753 -0.425 17.010 1.00 70.50 314 LYS A CA 1
ATOM 2557 C C . LYS A 1 314 ? 12.709 -0.313 18.193 1.00 70.50 314 LYS A C 1
ATOM 2559 O O . LYS A 1 314 ? 13.333 0.726 18.388 1.00 70.50 314 LYS A O 1
ATOM 2564 N N . GLU A 1 315 ? 12.913 -1.409 18.927 1.00 58.50 315 GLU A N 1
ATOM 2565 C CA . GLU A 1 315 ? 13.736 -1.450 20.155 1.00 58.50 315 GLU A CA 1
ATOM 2566 C C . GLU A 1 315 ? 15.202 -0.975 19.983 1.00 58.50 315 GLU A C 1
ATOM 2568 O O . GLU A 1 315 ? 15.890 -0.791 20.981 1.00 58.50 315 GLU A O 1
ATOM 2573 N N . ASN A 1 316 ? 15.682 -0.741 18.750 1.00 59.19 316 ASN A N 1
ATOM 2574 C CA . ASN A 1 316 ? 17.054 -0.318 18.435 1.00 59.19 316 ASN A CA 1
ATOM 2575 C C . ASN A 1 316 ? 17.162 0.808 17.375 1.00 59.19 316 ASN A C 1
ATOM 2577 O O . ASN A 1 316 ? 18.238 0.997 16.802 1.00 59.19 316 ASN A O 1
ATOM 2581 N N . GLU A 1 317 ? 16.081 1.527 17.054 1.00 57.78 317 GLU A N 1
ATOM 2582 C CA . GLU A 1 317 ? 16.142 2.657 16.104 1.00 57.78 317 GLU A CA 1
ATOM 2583 C C . GLU A 1 317 ? 16.762 3.888 16.790 1.00 57.78 317 GLU A C 1
ATOM 2585 O O . GLU A 1 317 ? 16.483 4.167 17.957 1.00 57.78 317 GLU A O 1
ATOM 2590 N N . LYS A 1 318 ? 17.666 4.603 16.108 1.00 53.31 318 LYS A N 1
ATOM 2591 C CA . LYS A 1 318 ? 18.328 5.779 16.697 1.00 53.31 318 LYS A CA 1
ATOM 2592 C C . LYS A 1 318 ? 17.385 6.990 16.640 1.00 53.31 318 LYS A C 1
ATOM 2594 O O . LYS A 1 318 ? 16.792 7.251 15.599 1.00 53.31 318 LYS A O 1
ATOM 2599 N N . GLU A 1 319 ? 17.356 7.786 17.713 1.00 49.34 319 GLU A N 1
ATOM 2600 C CA . GLU A 1 319 ? 16.576 9.037 17.828 1.00 49.34 319 GLU A CA 1
ATOM 2601 C C . GLU A 1 319 ? 16.660 10.036 16.643 1.00 49.34 319 GLU A C 1
ATOM 2603 O O . GLU A 1 319 ? 15.635 10.658 16.378 1.00 49.34 319 GLU A O 1
ATOM 2608 N N . PRO A 1 320 ? 17.763 10.187 15.872 1.00 45.44 320 PRO A N 1
ATOM 2609 C CA . PRO A 1 320 ? 17.833 11.163 14.775 1.00 45.44 320 PRO A CA 1
ATOM 2610 C C . PRO A 1 320 ? 16.833 10.912 13.636 1.00 45.44 320 PRO A C 1
ATOM 2612 O O . PRO A 1 320 ? 16.410 11.848 12.970 1.00 45.44 320 PRO A O 1
ATOM 2615 N N . GLU A 1 321 ? 16.416 9.661 13.415 1.00 51.22 321 GLU A N 1
ATOM 2616 C CA . GLU A 1 321 ? 15.394 9.328 12.403 1.00 51.22 321 GLU A CA 1
ATOM 2617 C C . GLU A 1 321 ? 13.974 9.688 12.892 1.00 51.22 321 GLU A C 1
ATOM 2619 O O . GLU A 1 321 ? 13.058 9.876 12.096 1.00 51.22 321 GLU A O 1
ATOM 2624 N N . LEU A 1 322 ? 13.800 9.845 14.211 1.00 50.50 322 LEU A N 1
ATOM 2625 C CA . LEU A 1 322 ? 12.583 10.348 14.852 1.00 50.50 322 LEU A CA 1
ATOM 2626 C C . LEU A 1 322 ? 12.589 11.879 14.989 1.00 50.50 322 LEU A C 1
ATOM 2628 O O . LEU A 1 322 ? 11.525 12.459 15.187 1.00 50.50 322 LEU A O 1
ATOM 2632 N N . GLU A 1 323 ? 13.746 12.542 14.901 1.00 52.56 323 GLU A N 1
ATOM 2633 C CA . GLU A 1 323 ? 13.847 14.008 14.883 1.00 52.56 323 GLU A CA 1
ATOM 2634 C C . GLU A 1 323 ? 13.289 14.590 13.582 1.00 52.56 323 GLU A C 1
ATOM 2636 O O . GLU A 1 323 ? 12.549 15.560 13.652 1.00 52.56 323 GLU A O 1
ATOM 2641 N N . GLU A 1 324 ? 13.507 13.949 12.429 1.00 54.88 324 GLU A N 1
ATOM 2642 C CA . GLU A 1 324 ? 12.882 14.346 11.154 1.00 54.88 324 GLU A CA 1
ATOM 2643 C C . GLU A 1 324 ? 11.352 14.177 11.205 1.00 54.88 324 GLU A C 1
ATOM 2645 O O . GLU A 1 324 ? 10.610 15.028 10.717 1.00 54.88 324 GLU A O 1
ATOM 2650 N N . LEU A 1 325 ? 10.861 13.139 11.897 1.00 51.94 325 LEU A N 1
ATOM 2651 C CA . LEU A 1 325 ? 9.446 12.994 12.251 1.00 51.94 325 LEU A CA 1
ATOM 2652 C C . LEU A 1 325 ? 9.005 14.084 13.240 1.00 51.94 325 LEU A C 1
ATOM 2654 O O . LEU A 1 325 ? 7.965 14.678 13.051 1.00 51.94 325 LEU A O 1
ATOM 2658 N N . ASN A 1 326 ? 9.765 14.431 14.273 1.00 50.53 326 ASN A N 1
ATOM 2659 C CA . ASN A 1 326 ? 9.358 15.496 15.197 1.00 50.53 326 ASN A CA 1
ATOM 2660 C C . ASN A 1 326 ? 9.382 16.894 14.548 1.00 50.53 326 ASN A C 1
ATOM 2662 O O . ASN A 1 326 ? 8.509 17.702 14.842 1.00 50.53 326 ASN A O 1
ATOM 2666 N N . GLU A 1 327 ? 10.324 17.180 13.648 1.00 50.19 327 GLU A N 1
ATOM 2667 C CA . GLU A 1 327 ? 10.389 18.426 12.874 1.00 50.19 327 GLU A CA 1
ATOM 2668 C C . GLU A 1 327 ? 9.247 18.499 11.854 1.00 50.19 327 GLU A C 1
ATOM 2670 O O . GLU A 1 327 ? 8.565 19.520 11.757 1.00 50.19 327 GLU A O 1
ATOM 2675 N N . THR A 1 328 ? 8.960 17.384 11.174 1.00 50.59 328 THR A N 1
ATOM 2676 C CA . THR A 1 328 ? 7.817 17.250 10.256 1.00 50.59 328 THR A CA 1
ATOM 2677 C C . THR A 1 328 ? 6.472 17.317 11.000 1.00 50.59 328 THR A C 1
ATOM 2679 O O . THR A 1 328 ? 5.472 17.757 10.434 1.00 50.59 328 THR A O 1
ATOM 2682 N N . PHE A 1 329 ? 6.433 16.926 12.280 1.00 53.09 329 PHE A N 1
ATOM 2683 C CA . PHE A 1 329 ? 5.219 16.841 13.105 1.00 53.09 329 PHE A CA 1
ATOM 2684 C C . PHE A 1 329 ? 5.138 17.894 14.209 1.00 53.09 329 PHE A C 1
ATOM 2686 O O . PHE A 1 329 ? 4.265 17.813 15.074 1.00 53.09 329 PHE A O 1
ATOM 2693 N N . GLY A 1 330 ? 6.005 18.902 14.202 1.00 46.59 330 GLY A N 1
ATOM 2694 C CA . GLY A 1 330 ? 5.938 19.917 15.237 1.00 46.59 330 GLY A CA 1
ATOM 2695 C C . GLY A 1 330 ? 7.224 20.677 15.472 1.00 46.59 330 GLY A C 1
ATOM 2696 O O . GLY A 1 330 ? 7.892 20.453 16.472 1.00 46.59 330 GLY A O 1
ATOM 2697 N N . GLN A 1 331 ? 7.423 21.732 14.687 1.00 36.78 331 GLN A N 1
ATOM 2698 C CA . GLN A 1 331 ? 7.415 23.081 15.254 1.00 36.78 331 GLN A CA 1
ATOM 2699 C C . GLN A 1 331 ? 6.589 23.971 14.311 1.00 36.78 331 GLN A C 1
ATOM 2701 O O . GLN A 1 331 ? 6.987 24.188 13.173 1.00 36.78 331 GLN A O 1
ATOM 2706 N N . ASN A 1 332 ? 5.446 24.484 14.788 1.00 41.84 332 ASN A N 1
ATOM 2707 C CA . ASN A 1 332 ? 4.565 25.469 14.118 1.00 41.84 332 ASN A CA 1
ATOM 2708 C C . ASN A 1 332 ? 3.389 24.963 13.250 1.00 41.84 332 ASN A C 1
ATOM 2710 O O . ASN A 1 332 ? 2.870 25.751 12.464 1.00 41.84 332 ASN A O 1
ATOM 2714 N N . THR A 1 333 ? 2.905 23.726 13.403 1.00 43.62 333 THR A N 1
ATOM 2715 C CA . THR A 1 333 ? 1.641 23.293 12.764 1.00 43.62 333 THR A CA 1
ATOM 2716 C C . THR A 1 333 ? 0.559 22.996 13.809 1.00 43.62 333 THR A C 1
ATOM 2718 O O . THR A 1 333 ? 0.846 22.540 14.913 1.00 43.62 333 THR A O 1
ATOM 2721 N N . THR A 1 334 ? -0.702 23.280 13.481 1.00 42.41 334 THR A N 1
ATOM 2722 C CA . THR A 1 334 ? -1.912 23.064 14.309 1.00 42.41 334 THR A CA 1
ATOM 2723 C C . THR A 1 334 ? -2.368 21.597 14.359 1.00 42.41 334 THR A C 1
ATOM 2725 O O . THR A 1 334 ? -3.416 21.279 14.923 1.00 42.41 334 THR A O 1
ATOM 2728 N N . LEU A 1 335 ? -1.576 20.679 13.798 1.00 49.09 335 LEU A N 1
ATOM 2729 C CA . LEU A 1 335 ? -1.931 19.275 13.633 1.00 49.09 335 LEU A CA 1
ATOM 2730 C C . LEU A 1 335 ? -1.894 18.513 14.965 1.00 49.09 335 LEU A C 1
ATOM 2732 O O . LEU A 1 335 ? -0.929 18.550 15.732 1.00 49.09 335 LEU A O 1
ATOM 2736 N N . LYS A 1 336 ? -2.993 17.811 15.247 1.00 59.34 336 LYS A N 1
ATOM 2737 C CA . LYS A 1 336 ? -3.261 17.159 16.528 1.00 59.34 336 LYS A CA 1
ATOM 2738 C C . LYS A 1 336 ? -2.425 15.871 16.658 1.00 59.34 336 LYS A C 1
ATOM 2740 O O . LYS A 1 336 ? -2.715 14.859 16.053 1.00 59.34 336 LYS A O 1
ATOM 2745 N N . LYS A 1 337 ? -1.399 15.933 17.510 1.00 62.59 337 LYS A N 1
ATOM 2746 C CA . LYS A 1 337 ? -0.832 14.850 18.339 1.00 62.59 337 LYS A CA 1
ATOM 2747 C C . LYS A 1 337 ? -0.203 13.620 17.645 1.00 62.59 337 LYS A C 1
ATOM 2749 O O . LYS A 1 337 ? -0.812 12.904 16.855 1.00 62.59 337 LYS A O 1
ATOM 2754 N N . THR A 1 338 ? 1.010 13.292 18.090 1.00 67.12 338 THR A N 1
ATOM 2755 C CA . THR A 1 338 ? 1.668 12.000 17.862 1.00 67.12 338 THR A CA 1
ATOM 2756 C C . THR A 1 338 ? 1.726 11.183 19.149 1.00 67.12 338 THR A C 1
ATOM 2758 O O . THR A 1 338 ? 1.818 11.731 20.252 1.00 67.12 338 THR A O 1
ATOM 2761 N N . VAL A 1 339 ? 1.668 9.860 19.020 1.00 73.19 339 VAL A N 1
ATOM 2762 C CA . VAL A 1 339 ? 1.900 8.918 20.118 1.00 73.19 339 VAL A CA 1
ATOM 2763 C C . VAL A 1 339 ? 2.982 7.940 19.702 1.00 73.19 339 VAL A C 1
ATOM 2765 O O . VAL A 1 339 ? 2.933 7.386 18.610 1.00 73.19 339 VAL A O 1
ATOM 2768 N N . LYS A 1 340 ? 3.951 7.720 20.586 1.00 77.75 340 LYS A N 1
ATOM 2769 C CA . LYS A 1 340 ? 5.003 6.723 20.408 1.00 77.75 340 LYS A CA 1
ATOM 2770 C C . LYS A 1 340 ? 4.664 5.479 21.211 1.00 77.75 340 LYS A C 1
ATOM 2772 O O . LYS A 1 340 ? 4.326 5.585 22.391 1.00 77.75 340 LYS A O 1
ATOM 2777 N N . ILE A 1 341 ? 4.754 4.322 20.571 1.00 81.62 341 ILE A N 1
ATOM 2778 C CA . ILE A 1 341 ? 4.475 3.018 21.174 1.00 81.62 341 ILE A CA 1
ATOM 2779 C C . ILE A 1 341 ? 5.548 2.012 20.767 1.00 81.62 341 ILE A C 1
ATOM 2781 O O . ILE A 1 341 ? 6.263 2.236 19.795 1.00 81.62 341 ILE A O 1
ATOM 2785 N N . LYS A 1 342 ? 5.660 0.890 21.482 1.00 82.00 342 LYS A N 1
ATOM 2786 C CA . LYS A 1 342 ? 6.581 -0.181 21.088 1.00 82.00 342 LYS A CA 1
ATOM 2787 C C . LYS A 1 342 ? 5.937 -1.118 20.074 1.00 82.00 342 LYS A C 1
ATOM 2789 O O . LYS A 1 342 ? 4.714 -1.242 19.990 1.00 82.00 342 LYS A O 1
ATOM 2794 N N . GLU A 1 343 ? 6.783 -1.838 19.347 1.00 79.19 343 GLU A N 1
ATOM 2795 C CA . GLU A 1 343 ? 6.355 -2.947 18.499 1.00 79.19 343 GLU A CA 1
ATOM 2796 C C . GLU A 1 343 ? 5.538 -3.983 19.298 1.00 79.19 343 GLU A C 1
ATOM 2798 O O . GLU A 1 343 ? 6.022 -4.618 20.250 1.00 79.19 343 GLU A O 1
ATOM 2803 N N . GLY A 1 344 ? 4.282 -4.156 18.875 1.00 77.50 344 GLY A N 1
ATOM 2804 C CA . GLY A 1 344 ? 3.307 -5.016 19.543 1.00 77.50 344 GLY A CA 1
ATOM 2805 C C . GLY A 1 344 ? 2.311 -4.304 20.466 1.00 77.50 344 GLY A C 1
ATOM 2806 O O . GLY A 1 344 ? 1.478 -5.000 21.027 1.00 77.50 344 GLY A O 1
ATOM 2807 N N . ASP A 1 345 ? 2.340 -2.971 20.581 1.00 86.00 345 ASP A N 1
ATOM 2808 C CA . ASP A 1 345 ? 1.492 -2.230 21.539 1.00 86.00 345 ASP A CA 1
ATOM 2809 C C . ASP A 1 345 ? 0.349 -1.430 20.867 1.00 86.00 345 ASP A C 1
ATOM 2811 O O . ASP A 1 345 ? -0.372 -0.677 21.527 1.00 86.00 345 ASP A O 1
ATOM 2815 N N . LEU A 1 346 ? 0.161 -1.559 19.544 1.00 89.50 346 LEU A N 1
ATOM 2816 C CA . LEU A 1 346 ? -0.829 -0.765 18.798 1.00 89.50 346 LEU A CA 1
ATOM 2817 C C . LEU A 1 346 ? -2.250 -0.965 19.326 1.00 89.50 346 LEU A C 1
ATOM 2819 O O . LEU A 1 346 ? -3.005 0.001 19.451 1.00 89.50 346 LEU A O 1
ATOM 2823 N N . ALA A 1 347 ? -2.619 -2.201 19.656 1.00 90.75 347 ALA A N 1
ATOM 2824 C CA . ALA A 1 347 ? -3.965 -2.500 20.117 1.00 90.75 347 ALA A CA 1
ATOM 2825 C C . ALA A 1 347 ? -4.287 -1.830 21.464 1.00 90.75 347 ALA A C 1
ATOM 2827 O O . ALA A 1 347 ? -5.405 -1.343 21.654 1.00 90.75 347 ALA A O 1
ATOM 2828 N N . ASP A 1 348 ? -3.307 -1.733 22.367 1.00 90.75 348 ASP A N 1
ATOM 2829 C CA . ASP A 1 348 ? -3.465 -1.046 23.652 1.00 90.75 348 ASP A CA 1
ATOM 2830 C C . ASP A 1 348 ? -3.697 0.451 23.467 1.00 90.75 348 ASP A C 1
ATOM 2832 O O . ASP A 1 348 ? -4.535 1.044 24.149 1.00 90.75 348 ASP A O 1
ATOM 2836 N N . GLU A 1 349 ? -2.985 1.077 22.533 1.00 90.31 349 GLU A N 1
ATOM 2837 C CA . GLU A 1 349 ? -3.171 2.500 22.269 1.00 90.31 349 GLU A CA 1
ATOM 2838 C C . GLU A 1 349 ? -4.524 2.781 21.609 1.00 90.31 349 GLU A C 1
ATOM 2840 O O . GLU A 1 349 ? -5.244 3.684 22.041 1.00 90.31 349 GLU A O 1
ATOM 2845 N N . LEU A 1 350 ? -4.942 1.949 20.648 1.00 90.75 350 LEU A N 1
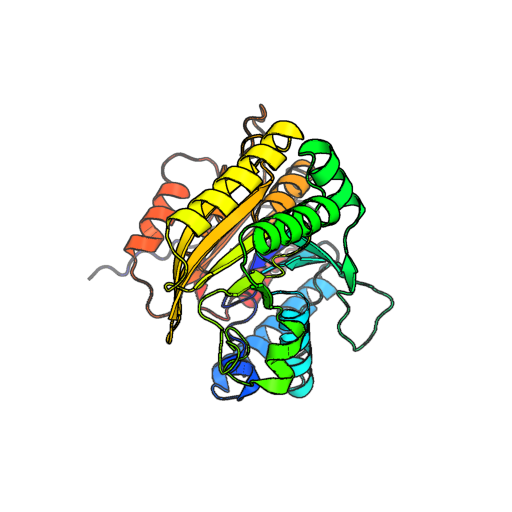ATOM 2846 C CA . LEU A 1 350 ? -6.284 2.030 20.061 1.00 90.75 350 LEU A CA 1
ATOM 2847 C C . LEU A 1 350 ? -7.381 1.864 21.119 1.00 90.75 350 LEU A C 1
ATOM 2849 O O . LEU A 1 350 ? -8.390 2.573 21.075 1.00 90.75 350 LEU A O 1
ATOM 2853 N N . LYS A 1 351 ? -7.177 0.976 22.099 1.00 90.88 351 LYS A N 1
ATOM 2854 C CA . LYS A 1 351 ? -8.093 0.804 23.229 1.00 90.88 351 LYS A CA 1
ATOM 2855 C C . LYS A 1 351 ? -8.197 2.078 24.065 1.00 90.88 351 LYS A C 1
ATOM 2857 O O . LYS A 1 351 ? -9.315 2.537 24.286 1.00 90.88 351 LYS A O 1
ATOM 2862 N N . LYS A 1 352 ? -7.072 2.683 24.468 1.00 88.06 352 LYS A N 1
ATOM 2863 C CA . LYS A 1 352 ? -7.067 3.943 25.241 1.00 88.06 352 LYS A CA 1
ATOM 2864 C C . LYS A 1 352 ? -7.786 5.068 24.501 1.00 88.06 352 LYS A C 1
ATOM 2866 O O . LYS A 1 352 ? -8.562 5.804 25.106 1.00 88.06 352 LYS A O 1
ATOM 2871 N N . ILE A 1 353 ? -7.552 5.194 23.194 1.00 85.06 353 ILE A N 1
ATOM 2872 C CA . ILE A 1 353 ? -8.201 6.212 22.358 1.00 85.06 353 ILE A CA 1
ATOM 2873 C C . ILE A 1 353 ? -9.711 5.970 22.302 1.00 85.06 353 ILE A C 1
ATOM 2875 O O . ILE A 1 353 ? -10.496 6.898 22.502 1.00 85.06 353 ILE A O 1
ATOM 2879 N N . ALA A 1 354 ? -10.127 4.723 22.074 1.00 83.81 354 ALA A N 1
ATOM 2880 C CA . ALA A 1 354 ? -11.538 4.372 22.035 1.00 83.81 354 ALA A CA 1
ATOM 2881 C C . ALA A 1 354 ? -12.221 4.600 23.395 1.00 83.81 354 ALA A C 1
ATOM 2883 O O . ALA A 1 354 ? -13.288 5.201 23.447 1.00 83.81 354 ALA A O 1
ATOM 2884 N N . GLU A 1 355 ? -11.609 4.183 24.504 1.00 84.31 355 GLU A N 1
ATOM 2885 C CA . GLU A 1 355 ? -12.141 4.393 25.860 1.00 84.31 355 GLU A CA 1
ATOM 2886 C C . GLU A 1 355 ? -12.247 5.884 26.205 1.00 84.31 355 GLU A C 1
ATOM 2888 O O . GLU A 1 355 ? -13.294 6.328 26.676 1.00 84.31 355 GLU A O 1
ATOM 2893 N N . SER A 1 356 ? -11.233 6.683 25.850 1.00 78.38 356 SER A N 1
ATOM 2894 C CA . SER A 1 356 ? -11.268 8.138 26.016 1.00 78.38 356 SER A CA 1
ATOM 2895 C C . SER A 1 356 ? -12.359 8.817 25.181 1.00 78.38 356 SER A C 1
ATOM 2897 O O . SER A 1 356 ? -12.876 9.847 25.607 1.00 78.38 356 SER A O 1
ATOM 2899 N N . LYS A 1 357 ? -12.693 8.287 23.996 1.00 71.88 357 LYS A N 1
ATOM 2900 C CA . LYS A 1 357 ? -13.762 8.814 23.130 1.00 71.88 357 LYS A CA 1
ATOM 2901 C C . LYS A 1 357 ? -15.151 8.423 23.624 1.00 71.88 357 LYS A C 1
ATOM 2903 O O . LYS A 1 357 ? -16.051 9.255 23.652 1.00 71.88 357 LYS A O 1
ATOM 2908 N N . TYR A 1 358 ? -15.341 7.150 23.957 1.00 70.25 358 TYR A N 1
ATOM 2909 C CA . TYR A 1 358 ? -16.656 6.603 24.288 1.00 70.25 358 TYR A CA 1
ATOM 2910 C C . TYR A 1 358 ? -17.010 6.718 25.782 1.00 70.25 358 TYR A C 1
ATOM 2912 O O . TYR A 1 358 ? -18.129 6.369 26.151 1.00 70.25 358 TYR A O 1
ATOM 2920 N N . GLY A 1 359 ? -16.112 7.268 26.611 1.00 58.56 359 GLY A N 1
ATOM 2921 C CA . GLY A 1 359 ? -16.411 7.739 27.967 1.00 58.56 359 GLY A CA 1
ATOM 2922 C C . GLY A 1 359 ? -16.535 6.634 29.016 1.00 58.56 359 GLY A C 1
ATOM 2923 O O . GLY A 1 359 ? -17.485 6.661 29.799 1.00 58.56 359 GLY A O 1
ATOM 2924 N N . PHE A 1 360 ? -15.603 5.677 29.019 1.00 45.50 360 PHE A N 1
ATOM 2925 C CA . PHE A 1 360 ? -15.531 4.610 30.027 1.00 45.50 360 PHE A CA 1
ATOM 2926 C C . PHE A 1 360 ? -14.490 4.877 31.111 1.00 45.50 360 PHE A C 1
ATOM 2928 O O . PHE A 1 360 ? -13.400 5.386 30.765 1.00 45.50 360 PHE A O 1
#

Radius of gyration: 21.74 Å; chains: 1; bounding box: 46×50×64 Å

Secondary structure (DSSP, 8-state):
-PPP------------S--EEEEEETBTTTBS--HHHHHTT--HHHHHHHHHHHHHHHHHHHH-TTEEEEEE-SS-HHHHHHHHHHHHHTTPPPP--SEEEETTTTEEEEE-TT--SS--EEEE-HHHHHHHHHHH---HHHHHHHHHHHHHHTT-EEEEE-GGGHHHHHGGGTTT---SS--TTEEEEE---TT-EEEEEETTS-HHHHHHHHHHHHHHHHHTT--EEEEEEEEEETTEEEEEEEEEEEETTEE--TTHHHHHHHTT--TTSEEEEEE-GGGSHHHH-GGGG--SS--TTTTTSEEEEEEEE-TT--THHHHHHHHHTSSS-----EEEEETT-HHHHHHHHHHHHHT-

=== Feature glossary ===
The record interleaves many kinds of information about one protein. Here is each kind framed as the question it answers.

Q: What does the local fold look like, residue by residue?
A: A 3Di character summarizes, for each residue, the relative orientation of the Cα frame of its nearest spatial neighbor. Because it encodes fold topology rather than chemistry, 3Di alignments detect remote structural similarity that sequence alignment misses.

Q: Which residues are in helices, strands, or loops?
A: Secondary structure is the local, repeating backbone conformation. DSSP classifies it into eight states by reading the hydrogen-bond network: three helix types (H, G, I), two β types (E, B), two non-regular types (T, S), and unstructured coil (-).

Q: How big and how compact is the whole molecule?
A: Three whole-structure scalars: the radius of gyration (RMS distance of Cα from centroid, in Å), the count of Cα–Cα contacts (pairs closer than 8 Å and separated by more than four residues in sequence — i.e. tertiary, not local, contacts), and the bounding-box dimensions. Together they distinguish compact globular folds from extended fibres or disordered chains.

Q: How confident is the AlphaFold model at each residue?
A: For AlphaFold models, the B-factor field carries pLDDT — the model's own estimate of local accuracy on a 0–100 scale. Regions with pLDDT<50 should be treated as essentially unmodeled; they often correspond to intrinsically disordered segments.

Q: What family and function is it annotated with?
A: Functional annotations link the protein to curated databases. InterPro entries identify conserved domains and families by matching the sequence against member-database signatures (Pfam, PROSITE, CDD, …). Gene Ontology (GO) terms describe molecular function, biological process, and cellular component in a controlled vocabulary. CATH places the structure in a hierarchical fold classification (Class/Architecture/Topology/Homologous-superfamily). The organism is the source species.

Q: What known structures does this most resemble?
A: Nearest PDB neighbors are the top structural matches found by Foldseek when searching this structure against the entire Protein Data Bank. Each hit reports a TM-score (0 to 1; >0.5 almost always implies the same fold) and an E-value. These are *structural* homologs — they may share no detectable sequence similarity.

Q: Which residues are buried vs exposed?
A: Solvent-accessible surface area (SASA) is the area in Å² traced out by the centre of a 1.4 Å probe sphere (a water molecule) rolled over the protein's van der Waals surface (Shrake–Rupley / Lee–Richards construction). Buried residues have near-zero SASA; fully exposed residues can exceed 200 Å². The total SASA scales roughly with the number of surface residues.

Q: What are the backbone torsion angles?
A: φ (phi) and ψ (psi) are the two rotatable backbone dihedrals per residue: φ is the C(i-1)–N–Cα–C torsion, ψ is the N–Cα–C–N(i+1) torsion, both in degrees on (−180°, 180°]. α-helical residues cluster near (−60°, −45°); β-strand residues near (−120°, +130°). A Ramachandran plot is simply a scatter of (φ, ψ) for every residue.

Q: Are the domains correctly placed relative to each other?
A: Predicted aligned error is AlphaFold's pairwise confidence. Unlike pLDDT (per-residue), PAE is per-residue-pair and captures whether two parts of the structure are correctly placed relative to each other. Units are ångströms of expected positional error.

Q: What if only a Cα trace is available?
A: P-SEA three-state annotation labels each residue as helix, strand, or coil based purely on the geometry of the Cα trace. It serves as a fallback when the full backbone (and thus DSSP) is unavailable.

Q: What is the amino-acid chain?
A: This is the polypeptide sequence — one letter per residue, N-terminus first. Length ranges from a few dozen residues for small domains to over a thousand for large multi-domain proteins.

Q: What do the rendered images show?
A: The six renders are orthographic views along the three Cartesian axes in both directions. Representation (cartoon, sticks, or surface) and color scheme (sequence-rainbow or by-chain) vary across proteins so the training set covers all the common visualization conventions.

Q: What do the diagnostic plots show?
A: Plot images: a contact map (which residues are close in 3D, as an N×N binary image), a Ramachandran scatter (backbone torsion angles, revealing secondary-structure composition at a glance), and — for AlphaFold structures — a PAE heatmap (pairwise prediction confidence).

Q: How mobile is each atom in the crystal?
A: B-factor (Debye–Waller factor) reflects atomic displacement in the crystal lattice. It is an experimental observable (units Å²), not a prediction; low values mean the atom is pinned down, high values mean it moves or is heterogeneous across the crystal.

Q: Where is each backbone atom in 3D?
A: The mmCIF table is the protein's shape written out atom by atom. For each backbone N, Cα, C, and carbonyl O, it records an (x, y, z) coordinate triple in Å plus the residue type, chain letter, and residue number.